Protein AF-A0A0L0MJ46-F1 (afdb_monomer_lite)

Foldseek 3Di:
DPPPPAQFWKFKFKDWAAPPPDDLEDEPLPTAFAFPDDAPQKHKGFTDDCNVVVVVLVVVQCVVVVIDMWMKIWGFHADADDDPAQDELVCLQVGQEAEPVRHDPRVLLVVLVVVLVVQCVVPNPCSSVVDDSVCSLVVCQVPVNCVVVVCPPPSNVSHFKYWGWHHHPRHPDTGTMMMGGRVPPRGPDMATPPCNSRHYHD

pLDDT: mean 92.61, std 9.07, range [34.88, 98.0]

Structure (mmCIF, N/CA/C/O backbone):
data_AF-A0A0L0MJ46-F1
#
_entry.id   AF-A0A0L0MJ46-F1
#
loop_
_atom_site.group_PDB
_atom_site.id
_atom_site.type_symbol
_atom_site.label_atom_id
_atom_site.label_alt_id
_atom_site.label_comp_id
_atom_site.label_asym_id
_atom_site.label_entity_id
_atom_site.label_seq_id
_atom_site.pdbx_PDB_ins_code
_atom_site.Cartn_x
_atom_site.Cartn_y
_atom_site.Cartn_z
_atom_site.occupancy
_atom_site.B_iso_or_equiv
_atom_site.auth_seq_id
_atom_site.auth_comp_id
_atom_site.auth_asym_id
_atom_site.auth_atom_id
_atom_site.pdbx_PDB_model_num
ATOM 1 N N . MET A 1 1 ? -14.629 17.810 -26.234 1.00 34.88 1 MET A N 1
ATOM 2 C CA . MET A 1 1 ? -15.004 17.402 -24.864 1.00 34.88 1 MET A CA 1
ATOM 3 C C . MET A 1 1 ? -13.716 17.243 -24.066 1.00 34.88 1 MET A C 1
ATOM 5 O O . MET A 1 1 ? -12.983 16.291 -24.298 1.00 34.88 1 MET A O 1
ATOM 9 N N . ILE A 1 2 ? -13.358 18.229 -23.242 1.00 35.16 2 ILE A N 1
ATOM 10 C CA . ILE A 1 2 ? -12.135 18.176 -22.429 1.00 35.16 2 ILE A CA 1
ATOM 11 C C . ILE A 1 2 ? -12.419 17.173 -21.308 1.00 35.16 2 ILE A C 1
ATOM 13 O O . ILE A 1 2 ? -13.253 17.451 -20.452 1.00 35.16 2 ILE A O 1
ATOM 17 N N . LYS A 1 3 ? -11.803 15.982 -21.343 1.00 40.19 3 LYS A N 1
ATOM 18 C CA . LYS A 1 3 ? -11.824 15.067 -20.194 1.00 40.19 3 LYS A CA 1
ATOM 19 C C . LYS A 1 3 ? -11.118 15.796 -19.053 1.00 40.19 3 LYS A C 1
ATOM 21 O O . LYS A 1 3 ? -9.893 15.884 -19.045 1.00 40.19 3 LYS A O 1
ATOM 26 N N . THR A 1 4 ? -11.877 16.359 -18.121 1.00 49.41 4 THR A N 1
ATOM 27 C CA . THR A 1 4 ? -11.351 16.790 -16.828 1.00 49.41 4 THR A CA 1
ATOM 28 C C . THR A 1 4 ? -10.623 15.590 -16.235 1.00 49.41 4 THR A C 1
ATOM 30 O O . THR A 1 4 ? -11.220 14.524 -16.076 1.00 49.41 4 THR A O 1
ATOM 33 N N . LYS A 1 5 ? -9.309 15.725 -16.014 1.00 53.81 5 LYS A N 1
ATOM 34 C CA . LYS A 1 5 ? -8.465 14.666 -15.452 1.00 53.81 5 LYS A CA 1
ATOM 35 C C . LYS A 1 5 ? -9.130 14.226 -14.147 1.00 53.81 5 LYS A C 1
ATOM 37 O O . LYS A 1 5 ? -9.295 15.054 -13.251 1.00 53.81 5 LYS A O 1
ATOM 42 N N . ARG A 1 6 ? -9.605 12.978 -14.078 1.00 64.81 6 ARG A N 1
ATOM 43 C CA . ARG A 1 6 ? -10.218 12.466 -12.850 1.00 64.81 6 ARG A CA 1
ATOM 44 C C . ARG A 1 6 ? -9.191 12.597 -11.723 1.00 64.81 6 ARG A C 1
ATOM 46 O O . ARG A 1 6 ? -8.010 12.329 -11.965 1.00 64.81 6 ARG A O 1
ATOM 53 N N . PRO A 1 7 ? -9.601 13.065 -10.535 1.00 79.44 7 PRO A N 1
ATOM 54 C CA . PRO A 1 7 ? -8.695 13.123 -9.405 1.00 79.44 7 PRO A CA 1
ATOM 55 C C . PRO A 1 7 ? -8.205 11.703 -9.098 1.00 79.44 7 PRO A C 1
ATOM 57 O O . PRO A 1 7 ? -8.958 10.737 -9.209 1.00 79.44 7 PRO A O 1
ATOM 60 N N . GLY A 1 8 ? -6.926 11.583 -8.762 1.00 90.56 8 GLY A N 1
ATOM 61 C CA . GLY A 1 8 ? -6.291 10.303 -8.494 1.00 90.56 8 GLY A CA 1
ATOM 62 C C . GLY A 1 8 ? -5.092 10.470 -7.576 1.00 90.56 8 GLY A C 1
ATOM 63 O O . GLY A 1 8 ? -4.607 11.581 -7.353 1.00 90.56 8 GLY A O 1
ATOM 64 N N . ILE A 1 9 ? -4.644 9.356 -7.016 1.00 93.75 9 ILE A N 1
ATOM 65 C CA . ILE A 1 9 ? -3.451 9.264 -6.187 1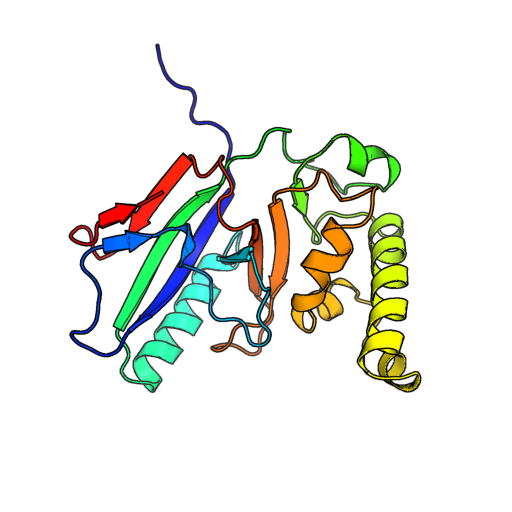.00 93.75 9 ILE A CA 1
ATOM 66 C C . ILE A 1 9 ? -2.307 8.814 -7.089 1.00 93.75 9 ILE A C 1
ATOM 68 O O . ILE A 1 9 ? -2.394 7.769 -7.734 1.00 93.75 9 ILE A O 1
ATOM 72 N N . ASP A 1 10 ? -1.230 9.596 -7.118 1.00 95.56 10 ASP A N 1
ATOM 73 C CA . ASP A 1 10 ? 0.008 9.176 -7.763 1.00 95.56 10 ASP A CA 1
ATOM 74 C C . ASP A 1 10 ? 0.658 8.056 -6.942 1.00 95.56 10 ASP A C 1
ATOM 76 O O . ASP A 1 10 ? 1.051 8.250 -5.782 1.00 95.56 10 ASP A O 1
ATOM 80 N N . VAL A 1 11 ? 0.793 6.887 -7.563 1.00 97.44 11 VAL A N 1
ATOM 81 C CA . VAL A 1 11 ? 1.376 5.689 -6.962 1.00 97.44 11 VAL A CA 1
ATOM 82 C C . VAL A 1 11 ? 2.567 5.246 -7.799 1.00 97.44 11 VAL A C 1
ATOM 84 O O . VAL A 1 11 ? 2.448 5.050 -9.001 1.00 97.44 11 VAL A O 1
ATOM 87 N N . THR A 1 12 ? 3.726 5.068 -7.172 1.00 97.88 12 THR A N 1
ATOM 88 C CA . THR A 1 12 ? 4.936 4.584 -7.844 1.00 97.88 12 THR A CA 1
ATOM 89 C C . THR A 1 12 ? 5.288 3.191 -7.339 1.00 97.88 12 THR A C 1
ATOM 91 O O . THR A 1 12 ? 5.566 2.998 -6.154 1.00 97.88 12 THR A O 1
ATOM 94 N N . VAL A 1 13 ? 5.320 2.220 -8.243 1.00 97.88 13 VAL A N 1
ATOM 95 C CA . VAL A 1 13 ? 5.779 0.858 -7.976 1.00 97.88 13 VAL A CA 1
ATOM 96 C C . VAL A 1 13 ? 7.211 0.714 -8.481 1.00 97.88 13 VAL A C 1
ATOM 98 O O . VAL A 1 13 ? 7.527 1.088 -9.608 1.00 97.88 13 VAL A O 1
ATOM 101 N N . VAL A 1 14 ? 8.084 0.175 -7.635 1.00 97.31 14 VAL A N 1
ATOM 102 C CA . VAL A 1 14 ? 9.472 -0.136 -7.991 1.00 97.31 14 VAL A CA 1
ATOM 103 C C . VAL A 1 14 ? 9.621 -1.644 -8.120 1.00 97.31 14 VAL A C 1
ATOM 105 O O . VAL A 1 14 ? 9.194 -2.393 -7.240 1.00 97.31 14 VAL A O 1
ATOM 108 N N . LEU A 1 15 ? 10.207 -2.081 -9.228 1.00 97.31 15 LEU A N 1
ATOM 109 C CA . LEU A 1 15 ? 10.450 -3.482 -9.550 1.00 97.31 15 LEU A CA 1
ATOM 110 C C . LEU A 1 15 ? 11.948 -3.692 -9.728 1.00 97.31 15 LEU A C 1
ATOM 112 O O . LEU A 1 15 ? 12.654 -2.798 -10.199 1.00 97.31 15 LEU A O 1
ATOM 116 N N . PHE A 1 16 ? 12.423 -4.882 -9.379 1.00 97.50 16 PHE A N 1
ATOM 117 C CA . PHE A 1 16 ? 13.830 -5.233 -9.498 1.00 97.50 16 PHE A CA 1
ATOM 118 C C . PHE A 1 16 ? 13.996 -6.457 -10.387 1.00 97.50 16 PHE A C 1
ATOM 120 O O . PHE A 1 16 ? 13.396 -7.501 -10.129 1.00 97.50 16 PHE A O 1
ATOM 127 N N . TYR A 1 17 ? 14.849 -6.336 -11.398 1.00 96.81 17 TYR A N 1
ATOM 128 C CA . TYR A 1 17 ? 15.159 -7.403 -12.341 1.00 96.81 17 TYR A CA 1
ATOM 129 C C . TYR A 1 17 ? 16.657 -7.685 -12.340 1.00 96.81 17 TYR A C 1
ATOM 131 O O . TYR A 1 17 ? 17.477 -6.822 -12.029 1.00 96.81 17 TYR A O 1
ATOM 139 N N . LYS A 1 18 ? 17.039 -8.913 -12.696 1.00 96.94 18 LYS A N 1
ATOM 140 C CA . LYS A 1 18 ? 18.438 -9.176 -13.047 1.00 96.94 18 LYS A CA 1
ATOM 141 C C . LYS A 1 18 ? 18.767 -8.450 -14.356 1.00 96.94 18 LYS A C 1
ATOM 143 O O . LYS A 1 18 ? 17.869 -8.334 -15.194 1.00 96.94 18 LYS A O 1
ATOM 148 N N . PRO A 1 19 ? 20.023 -8.023 -14.558 1.00 93.81 19 PRO A N 1
ATOM 149 C CA . PRO A 1 19 ? 20.405 -7.379 -15.801 1.00 93.81 19 PRO A CA 1
ATOM 150 C C . PRO A 1 19 ? 20.052 -8.212 -17.036 1.00 93.81 19 PRO A C 1
ATOM 152 O O . PRO A 1 19 ? 20.278 -9.424 -17.037 1.00 93.81 19 PRO A O 1
ATOM 155 N N . GLY A 1 20 ? 19.467 -7.574 -18.052 1.00 92.00 20 GLY A N 1
ATOM 156 C CA . GLY A 1 20 ? 19.015 -8.234 -19.287 1.00 92.00 20 GLY A CA 1
ATOM 157 C C . GLY A 1 20 ? 17.719 -9.056 -19.181 1.00 92.00 20 GLY A C 1
ATOM 158 O O . GLY A 1 20 ? 17.271 -9.595 -20.188 1.00 92.00 20 GLY A O 1
ATOM 159 N N . ASN A 1 21 ? 17.090 -9.130 -18.001 1.00 95.06 21 ASN A N 1
ATOM 160 C CA . ASN A 1 21 ? 15.820 -9.842 -17.784 1.00 95.06 21 ASN A CA 1
ATOM 161 C C . ASN A 1 21 ? 14.625 -8.893 -17.603 1.00 95.06 21 ASN A C 1
ATOM 163 O O . ASN A 1 21 ? 13.607 -9.286 -17.032 1.00 95.06 21 ASN A O 1
ATOM 167 N N . VAL A 1 22 ? 14.750 -7.639 -18.033 1.00 94.62 22 VAL A N 1
ATOM 168 C CA . VAL A 1 22 ? 13.639 -6.686 -18.003 1.00 94.62 22 VAL A CA 1
ATOM 169 C C . VAL A 1 22 ? 12.662 -7.034 -19.129 1.00 94.62 22 VAL A C 1
ATOM 171 O O . VAL A 1 22 ? 13.068 -7.068 -20.291 1.00 94.62 22 VAL A O 1
ATOM 174 N N . PRO A 1 23 ? 11.387 -7.322 -18.819 1.00 95.25 23 PRO A N 1
ATOM 175 C CA . PRO A 1 23 ? 10.407 -7.649 -19.841 1.00 95.25 23 PRO A CA 1
ATOM 176 C C . PRO A 1 23 ? 10.022 -6.399 -20.640 1.00 95.25 23 PRO A C 1
ATOM 178 O O . PRO A 1 23 ? 9.849 -5.318 -20.081 1.00 95.25 23 PRO A O 1
ATOM 181 N N . ALA A 1 24 ? 9.797 -6.571 -21.943 1.00 95.12 24 ALA A N 1
ATOM 182 C CA . ALA A 1 24 ? 9.293 -5.506 -22.813 1.00 95.12 24 ALA A CA 1
ATOM 183 C C . ALA A 1 24 ? 7.838 -5.112 -22.503 1.00 95.12 24 ALA A C 1
ATOM 185 O O . ALA A 1 24 ? 7.374 -4.065 -22.942 1.00 95.12 24 ALA A O 1
ATOM 186 N N . ARG A 1 25 ? 7.110 -5.953 -21.758 1.00 96.94 25 ARG A N 1
ATOM 187 C CA . ARG A 1 25 ? 5.721 -5.726 -21.364 1.00 96.94 25 ARG A CA 1
ATOM 188 C C . ARG A 1 25 ? 5.519 -6.068 -19.894 1.00 96.94 25 ARG A C 1
ATOM 190 O O . ARG A 1 25 ? 5.924 -7.141 -19.454 1.00 96.94 25 ARG A O 1
ATOM 197 N N . ILE A 1 26 ? 4.863 -5.178 -19.155 1.00 97.12 26 ILE A N 1
ATOM 198 C CA . ILE A 1 26 ? 4.559 -5.342 -17.729 1.00 97.12 26 ILE A CA 1
ATOM 199 C C . ILE A 1 26 ? 3.062 -5.123 -17.505 1.00 97.12 26 ILE A C 1
ATOM 201 O O . ILE A 1 26 ? 2.522 -4.068 -17.835 1.00 97.12 26 ILE A O 1
ATOM 205 N N . SER A 1 27 ? 2.387 -6.115 -16.922 1.00 95.88 27 SER A N 1
ATOM 206 C CA . SER A 1 27 ? 0.980 -6.004 -16.528 1.00 95.88 27 SER A CA 1
ATOM 207 C C . SER A 1 27 ? 0.850 -5.329 -15.165 1.00 95.88 27 SER A C 1
ATOM 209 O O . SER A 1 27 ? 1.497 -5.739 -14.202 1.00 95.88 27 SER A O 1
ATOM 211 N N . VAL A 1 28 ? -0.039 -4.344 -15.035 1.00 94.31 28 VAL A N 1
ATOM 212 C CA . VAL A 1 28 ? -0.325 -3.676 -13.755 1.00 94.31 28 VAL A CA 1
ATOM 213 C C . VAL A 1 28 ? -0.918 -4.641 -12.718 1.00 94.31 28 VAL A C 1
ATOM 215 O O . VAL A 1 28 ? -0.803 -4.419 -11.515 1.00 94.31 28 VAL A O 1
ATOM 218 N N . GLN A 1 29 ? -1.490 -5.762 -13.156 1.00 93.00 29 GLN A N 1
ATOM 219 C CA . GLN A 1 29 ? -2.009 -6.797 -12.258 1.00 93.00 29 GLN A CA 1
ATOM 220 C C . GLN A 1 29 ? -0.897 -7.628 -11.598 1.00 93.00 29 GLN A C 1
ATOM 222 O O . GLN A 1 29 ? -1.138 -8.292 -10.591 1.00 93.00 29 GLN A O 1
ATOM 227 N N . GLU A 1 30 ? 0.317 -7.587 -12.151 1.00 92.81 30 GLU A N 1
ATOM 228 C CA . GLU A 1 30 ? 1.468 -8.383 -11.709 1.00 92.81 30 GLU A CA 1
ATOM 229 C C . GLU A 1 30 ? 2.487 -7.559 -10.916 1.00 92.81 30 GLU A C 1
ATOM 231 O O . GLU A 1 30 ? 3.445 -8.105 -10.367 1.00 92.81 30 GLU A O 1
ATOM 236 N N . ILE A 1 31 ? 2.291 -6.241 -10.832 1.00 95.69 31 ILE A N 1
ATOM 237 C CA . ILE A 1 31 ? 3.203 -5.355 -10.118 1.00 95.69 31 ILE A CA 1
ATOM 238 C C . ILE A 1 31 ? 2.722 -5.112 -8.695 1.00 95.69 31 ILE A C 1
ATOM 240 O O . ILE A 1 31 ? 1.547 -4.870 -8.416 1.00 95.69 31 ILE A O 1
ATOM 244 N N . THR A 1 32 ? 3.677 -5.121 -7.779 1.00 97.44 32 THR A N 1
ATOM 245 C CA . THR A 1 32 ? 3.519 -4.583 -6.436 1.00 97.44 32 THR A CA 1
ATOM 246 C C . THR A 1 32 ? 4.896 -4.269 -5.884 1.00 97.44 32 THR A C 1
ATOM 248 O O . THR A 1 32 ? 5.892 -4.904 -6.237 1.00 97.44 32 THR A O 1
ATOM 251 N N . LEU A 1 33 ? 4.955 -3.288 -4.997 1.00 96.44 33 LEU A N 1
ATOM 252 C CA . LEU A 1 33 ? 6.164 -2.956 -4.277 1.00 96.44 33 LEU A CA 1
ATOM 253 C C . LEU A 1 33 ? 6.599 -4.167 -3.435 1.00 96.44 33 LEU A C 1
ATOM 255 O O . LEU A 1 33 ? 5.752 -4.782 -2.777 1.00 96.44 33 LEU A O 1
ATOM 259 N N . PRO A 1 34 ? 7.891 -4.530 -3.428 1.00 96.19 34 PRO A N 1
ATOM 260 C CA . PRO A 1 34 ? 8.371 -5.623 -2.598 1.00 96.19 34 PRO A CA 1
ATOM 261 C C . PRO A 1 34 ? 8.335 -5.196 -1.128 1.00 96.19 34 PRO A C 1
ATOM 263 O O . PRO A 1 34 ? 9.134 -4.374 -0.681 1.00 96.19 34 PRO A O 1
ATOM 266 N N . LEU A 1 35 ? 7.374 -5.737 -0.382 1.00 96.88 35 LEU A N 1
ATOM 267 C CA . LEU A 1 35 ? 7.183 -5.488 1.047 1.00 96.88 35 LEU A CA 1
ATOM 268 C C . LEU A 1 35 ? 7.935 -6.515 1.893 1.00 96.88 35 LEU A C 1
ATOM 270 O O . LEU A 1 35 ? 8.113 -7.654 1.463 1.00 96.88 35 LEU A O 1
ATOM 274 N N . SER A 1 36 ? 8.313 -6.142 3.119 1.00 9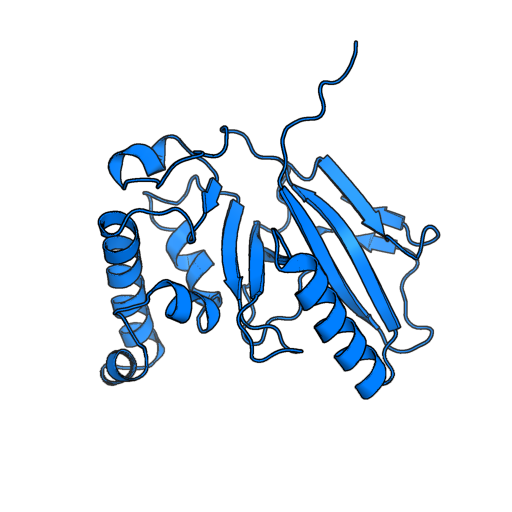5.56 36 SER A N 1
ATOM 275 C CA . SER A 1 36 ? 8.864 -7.104 4.087 1.00 95.56 36 SER A CA 1
ATOM 276 C C . SER A 1 36 ? 7.847 -8.199 4.437 1.00 95.56 36 SER A C 1
ATOM 278 O O . SER A 1 36 ? 8.215 -9.354 4.646 1.00 95.56 36 SER A O 1
ATOM 280 N N . ARG A 1 37 ? 6.553 -7.852 4.427 1.00 95.38 37 ARG A N 1
ATOM 281 C CA . ARG A 1 37 ? 5.423 -8.778 4.542 1.00 95.38 37 ARG A CA 1
ATOM 282 C C . ARG A 1 37 ? 4.408 -8.480 3.438 1.00 95.38 37 ARG A C 1
ATOM 284 O O . ARG A 1 37 ? 3.922 -7.360 3.324 1.00 95.38 37 ARG A O 1
ATOM 291 N N . SER A 1 38 ? 4.127 -9.468 2.589 1.00 94.62 38 SER A N 1
ATOM 292 C CA . SER A 1 38 ? 3.296 -9.281 1.391 1.00 94.62 38 SER A CA 1
ATOM 293 C C . SER A 1 38 ? 1.801 -9.164 1.705 1.00 94.62 38 SER A C 1
ATOM 295 O O . SER A 1 38 ? 1.288 -9.808 2.621 1.00 94.62 38 SER A O 1
ATOM 297 N N . ILE A 1 39 ? 1.085 -8.378 0.894 1.00 96.69 39 ILE A N 1
ATOM 298 C CA . ILE A 1 39 ? -0.377 -8.252 0.936 1.00 96.69 39 ILE A CA 1
ATOM 299 C C . ILE A 1 39 ? -0.960 -9.037 -0.245 1.00 96.69 39 ILE A C 1
ATOM 301 O O . ILE A 1 39 ? -0.984 -8.565 -1.378 1.00 96.69 39 ILE A O 1
ATOM 305 N N . ARG A 1 40 ? -1.402 -10.276 -0.010 1.00 93.56 40 ARG A N 1
ATOM 306 C CA . ARG A 1 40 ? -1.889 -11.146 -1.096 1.00 93.56 40 ARG A CA 1
ATOM 307 C C . ARG A 1 40 ? -3.156 -10.590 -1.748 1.00 93.56 40 ARG A C 1
ATOM 309 O O . ARG A 1 40 ? -4.129 -10.322 -1.048 1.00 93.56 40 ARG A O 1
ATOM 316 N N . GLY A 1 41 ? -3.165 -10.515 -3.081 1.00 95.12 41 GLY A N 1
ATOM 317 C CA . GLY A 1 41 ? -4.309 -10.042 -3.875 1.00 95.12 41 GLY A CA 1
ATOM 318 C C . GLY A 1 41 ? -4.407 -8.519 -4.004 1.00 95.12 41 GLY A C 1
ATOM 319 O O . GLY A 1 41 ? -5.448 -8.011 -4.419 1.00 95.12 41 GLY A O 1
ATOM 320 N N . TYR A 1 42 ? -3.348 -7.793 -3.640 1.00 97.25 42 TYR A N 1
ATOM 321 C CA . TYR A 1 42 ? -3.297 -6.337 -3.695 1.00 97.25 42 TYR A CA 1
ATOM 322 C C . TYR A 1 42 ? -2.019 -5.856 -4.379 1.00 97.25 42 TYR A C 1
ATOM 324 O O . TYR A 1 42 ? -0.965 -6.479 -4.261 1.00 97.25 42 TYR A O 1
ATOM 332 N N . THR A 1 43 ? -2.135 -4.714 -5.046 1.00 97.62 43 THR A N 1
ATOM 333 C CA . THR A 1 43 ? -1.014 -3.923 -5.541 1.00 97.62 43 THR A CA 1
ATOM 334 C C . THR A 1 43 ? -0.744 -2.806 -4.545 1.00 97.62 43 THR A C 1
ATOM 336 O O . THR A 1 43 ? -1.651 -2.058 -4.174 1.00 97.62 43 THR A O 1
ATOM 339 N N . THR A 1 44 ? 0.510 -2.679 -4.128 1.00 97.94 44 THR A N 1
ATOM 340 C CA . THR A 1 44 ? 0.994 -1.592 -3.273 1.00 97.94 44 THR A CA 1
ATOM 341 C C . THR A 1 44 ? 2.060 -0.799 -4.017 1.00 97.94 44 THR A C 1
ATOM 343 O O . THR A 1 44 ? 2.923 -1.383 -4.668 1.00 97.94 44 THR A O 1
ATOM 346 N N . GLY A 1 45 ? 2.054 0.525 -3.888 1.00 97.88 45 GLY A N 1
ATOM 347 C CA . GLY A 1 45 ? 3.140 1.381 -4.370 1.00 97.88 45 GLY A CA 1
ATOM 348 C C . GLY A 1 45 ? 3.371 2.591 -3.473 1.00 97.88 45 GLY A C 1
ATOM 349 O O . GLY A 1 45 ? 2.514 2.960 -2.670 1.00 97.88 45 GLY A O 1
ATOM 350 N N . LEU A 1 46 ? 4.541 3.214 -3.599 1.00 98.00 46 LEU A N 1
ATOM 351 C CA . LEU A 1 46 ? 4.900 4.439 -2.884 1.00 98.00 46 LEU A CA 1
ATOM 352 C C . LEU A 1 46 ? 3.943 5.569 -3.257 1.00 98.00 46 LEU A C 1
ATOM 354 O O . LEU A 1 46 ? 3.611 5.744 -4.426 1.00 98.00 46 LEU A O 1
ATOM 358 N N . SER A 1 47 ? 3.550 6.380 -2.280 1.00 95.69 47 SER A N 1
ATOM 359 C CA . SER A 1 47 ? 2.664 7.524 -2.517 1.00 95.69 47 SER A CA 1
ATOM 360 C C . SER A 1 47 ? 2.948 8.664 -1.539 1.00 95.69 47 SER A C 1
ATOM 362 O O . SER A 1 47 ? 3.643 8.489 -0.537 1.00 95.69 47 SER A O 1
ATOM 364 N N . GLY A 1 48 ? 2.414 9.849 -1.832 1.00 90.38 48 GLY A N 1
ATOM 365 C CA . GLY A 1 48 ? 2.574 11.025 -0.978 1.00 90.38 48 GLY A CA 1
ATOM 366 C C . GLY A 1 48 ? 4.010 11.565 -0.922 1.00 90.38 48 GLY A C 1
ATOM 367 O O . GLY A 1 48 ? 4.825 11.345 -1.816 1.00 90.38 48 GLY A O 1
ATOM 368 N N . HIS A 1 49 ? 4.310 12.312 0.141 1.00 85.69 49 HIS A N 1
ATOM 369 C CA . HIS A 1 49 ? 5.545 13.094 0.269 1.00 85.69 49 HIS A CA 1
ATOM 370 C C . HIS A 1 49 ? 6.840 12.259 0.328 1.00 85.69 49 HIS A C 1
ATOM 372 O O . HIS A 1 49 ? 7.860 12.692 -0.196 1.00 85.69 49 HIS A O 1
ATOM 378 N N . GLN A 1 50 ? 6.800 11.043 0.884 1.00 86.94 50 GLN A N 1
ATOM 379 C CA . GLN A 1 50 ? 7.976 10.165 1.027 1.00 86.94 50 GLN A CA 1
ATOM 380 C C . GLN A 1 50 ? 8.302 9.351 -0.234 1.00 86.94 50 GLN A C 1
ATOM 382 O O . GLN A 1 50 ? 9.175 8.483 -0.212 1.00 86.94 50 GLN A O 1
ATOM 387 N N . ARG A 1 51 ? 7.604 9.592 -1.350 1.00 92.00 51 ARG A N 1
ATOM 388 C CA . ARG A 1 51 ? 7.795 8.830 -2.590 1.00 92.00 51 ARG A CA 1
ATOM 389 C C . ARG A 1 51 ? 9.226 8.935 -3.125 1.00 92.00 51 ARG A C 1
ATOM 391 O O . ARG A 1 51 ? 9.769 7.940 -3.594 1.00 92.00 51 ARG A O 1
ATOM 398 N N . LEU A 1 52 ? 9.835 10.120 -3.040 1.00 91.56 52 LEU A N 1
ATOM 399 C CA . LEU A 1 52 ? 11.220 10.349 -3.470 1.00 91.56 52 LEU A CA 1
ATOM 400 C C . LEU A 1 52 ? 12.213 9.584 -2.587 1.00 91.56 52 LEU A C 1
ATOM 402 O O . LEU A 1 52 ? 13.017 8.823 -3.120 1.00 91.56 52 LEU A O 1
ATOM 406 N N . ASP A 1 53 ? 12.087 9.695 -1.262 1.00 93.44 53 ASP A N 1
ATOM 407 C CA . ASP A 1 53 ? 12.929 8.960 -0.307 1.00 93.44 53 ASP A CA 1
ATOM 408 C C . ASP A 1 53 ? 12.828 7.444 -0.521 1.00 93.44 53 ASP A C 1
ATOM 410 O O . ASP A 1 53 ? 13.834 6.736 -0.570 1.00 93.44 53 ASP A O 1
ATOM 414 N N . GLY A 1 54 ? 11.608 6.941 -0.730 1.00 94.44 54 GLY A N 1
ATOM 415 C CA . GLY A 1 54 ? 11.374 5.530 -1.015 1.00 94.44 54 GLY A CA 1
ATOM 416 C C . GLY A 1 54 ? 12.044 5.051 -2.305 1.00 94.44 54 GLY A C 1
ATOM 417 O O . GLY A 1 54 ? 12.598 3.952 -2.325 1.00 94.44 54 GLY A O 1
ATOM 418 N N . MET A 1 55 ? 12.051 5.872 -3.362 1.00 95.88 55 MET A N 1
ATOM 419 C CA . MET A 1 55 ? 12.782 5.562 -4.598 1.00 95.88 55 MET A CA 1
ATOM 420 C C . MET A 1 55 ? 14.300 5.613 -4.400 1.00 95.88 55 MET A C 1
ATOM 422 O O . MET A 1 55 ? 15.007 4.804 -4.997 1.00 95.88 55 MET A O 1
ATOM 426 N N . MET A 1 56 ? 14.813 6.510 -3.552 1.00 96.62 56 MET A N 1
ATOM 427 C CA . MET A 1 56 ? 16.241 6.548 -3.220 1.00 96.62 56 MET A CA 1
ATOM 428 C C . MET A 1 56 ? 16.684 5.274 -2.494 1.00 96.62 56 MET A C 1
ATOM 430 O O . MET A 1 56 ? 17.698 4.687 -2.872 1.00 96.62 56 MET A O 1
ATOM 434 N N . TYR A 1 57 ? 15.911 4.798 -1.512 1.00 97.38 57 TYR A N 1
ATOM 435 C CA . TYR A 1 57 ? 16.200 3.525 -0.840 1.00 97.38 57 TYR A CA 1
ATOM 436 C C . TYR A 1 57 ? 16.127 2.337 -1.807 1.00 97.38 57 TYR A C 1
ATOM 438 O O . TYR A 1 57 ? 17.013 1.484 -1.806 1.00 97.38 57 TYR A O 1
ATOM 446 N N . ALA A 1 58 ? 15.119 2.313 -2.685 1.00 97.50 58 ALA A N 1
ATOM 447 C CA . ALA A 1 58 ? 15.004 1.294 -3.726 1.00 97.50 58 ALA A CA 1
ATOM 448 C C . ALA A 1 58 ? 16.219 1.295 -4.667 1.00 97.50 58 ALA A C 1
ATOM 450 O O . ALA A 1 58 ? 16.744 0.231 -4.996 1.00 97.50 58 ALA A O 1
ATOM 451 N N . ARG A 1 59 ? 16.714 2.479 -5.054 1.00 97.44 59 ARG A N 1
ATOM 452 C CA . ARG A 1 59 ? 17.903 2.602 -5.902 1.00 97.44 59 ARG A CA 1
ATOM 453 C C . ARG A 1 59 ? 19.154 2.074 -5.208 1.00 97.44 59 ARG A C 1
ATOM 455 O O . ARG A 1 59 ? 19.859 1.258 -5.792 1.00 97.44 59 ARG A O 1
ATOM 462 N N . GLN A 1 60 ? 19.389 2.479 -3.959 1.00 97.81 60 GLN A N 1
ATOM 463 C CA . GLN A 1 60 ? 20.516 1.987 -3.157 1.00 97.81 60 GLN A CA 1
ATOM 464 C C . GLN A 1 60 ? 20.498 0.459 -3.034 1.00 97.81 60 GLN A C 1
ATOM 466 O O . GLN A 1 60 ? 21.535 -0.193 -3.154 1.00 97.81 60 GLN A O 1
ATOM 471 N N . PHE A 1 61 ? 19.312 -0.124 -2.844 1.00 97.75 61 PHE A N 1
ATOM 472 C CA . PHE A 1 61 ? 19.134 -1.571 -2.812 1.00 97.75 61 PHE A CA 1
ATOM 473 C C . PHE A 1 61 ? 19.449 -2.236 -4.156 1.00 97.75 61 PHE A C 1
ATOM 475 O O . PHE A 1 61 ? 20.173 -3.233 -4.181 1.00 97.75 61 PHE A O 1
ATOM 482 N N . ALA A 1 62 ? 18.946 -1.686 -5.266 1.00 97.69 62 ALA A N 1
ATOM 483 C CA . ALA A 1 62 ? 19.232 -2.198 -6.603 1.00 97.69 62 ALA A CA 1
ATOM 484 C C . ALA A 1 62 ? 20.738 -2.184 -6.897 1.00 97.69 62 ALA A C 1
ATOM 486 O O . ALA A 1 62 ? 21.287 -3.203 -7.314 1.00 97.69 62 ALA A O 1
ATOM 487 N N . ASP A 1 63 ? 21.420 -1.080 -6.580 1.00 97.75 63 ASP A N 1
ATOM 488 C CA . ASP A 1 63 ? 22.868 -0.940 -6.756 1.00 97.75 63 ASP A CA 1
ATOM 489 C C . ASP A 1 63 ? 23.641 -1.963 -5.910 1.00 97.75 63 ASP A C 1
ATOM 491 O O . ASP A 1 63 ? 24.488 -2.696 -6.428 1.00 97.75 63 ASP A O 1
ATOM 495 N N . ALA A 1 64 ? 23.295 -2.096 -4.624 1.00 97.69 64 ALA A N 1
ATOM 496 C CA . ALA A 1 64 ? 23.935 -3.051 -3.717 1.00 97.69 64 ALA A CA 1
ATOM 497 C C . ALA A 1 64 ? 23.748 -4.516 -4.154 1.00 97.69 64 ALA A C 1
ATOM 499 O O . ALA A 1 64 ? 24.610 -5.362 -3.903 1.00 97.69 64 ALA A O 1
ATOM 500 N N . LYS A 1 65 ? 22.623 -4.831 -4.807 1.00 97.19 65 LYS A N 1
ATOM 501 C CA . LYS A 1 65 ? 22.286 -6.180 -5.288 1.00 97.19 65 LYS A CA 1
ATOM 502 C C . LYS A 1 65 ? 22.601 -6.401 -6.770 1.00 97.19 65 LYS A C 1
ATOM 504 O O . LYS A 1 65 ? 22.382 -7.510 -7.254 1.00 97.19 65 LYS A O 1
ATOM 509 N N . ARG A 1 66 ? 23.141 -5.393 -7.469 1.00 97.06 66 ARG A N 1
ATOM 510 C CA . ARG A 1 66 ? 23.398 -5.400 -8.922 1.00 97.06 66 ARG A CA 1
ATOM 511 C C . ARG A 1 66 ? 22.148 -5.761 -9.739 1.00 97.06 66 ARG A C 1
ATOM 513 O O . ARG A 1 66 ? 22.202 -6.602 -10.635 1.00 97.06 66 ARG A O 1
ATOM 520 N N . LEU A 1 67 ? 21.019 -5.155 -9.385 1.00 97.50 67 LEU A N 1
ATOM 521 C CA . LEU A 1 67 ? 19.731 -5.317 -10.057 1.00 97.50 67 LEU A CA 1
ATOM 522 C C . LEU A 1 67 ? 19.425 -4.090 -10.920 1.00 97.50 67 LEU A C 1
ATOM 524 O O . LEU A 1 67 ? 19.816 -2.970 -10.593 1.00 97.50 67 LEU A O 1
ATOM 528 N N . GLU A 1 68 ? 18.677 -4.298 -11.997 1.00 96.12 68 GLU A N 1
ATOM 529 C CA . GLU A 1 68 ? 18.017 -3.220 -12.726 1.00 96.12 68 GLU A CA 1
ATOM 530 C C . GLU A 1 68 ? 16.738 -2.816 -11.986 1.00 96.12 68 GLU A C 1
ATOM 532 O O . GLU A 1 68 ? 15.959 -3.667 -11.551 1.00 96.12 68 GLU A O 1
ATOM 537 N N . MET A 1 69 ? 16.535 -1.509 -11.825 1.00 97.19 69 MET A N 1
ATOM 538 C CA . MET A 1 69 ? 15.369 -0.940 -11.156 1.00 97.19 69 MET A CA 1
ATOM 539 C C . MET A 1 69 ? 14.423 -0.349 -12.196 1.00 97.19 69 MET A C 1
ATOM 541 O O . MET A 1 69 ? 14.763 0.642 -12.838 1.00 97.19 69 MET A O 1
ATOM 545 N N . ILE A 1 70 ? 13.219 -0.908 -12.295 1.00 97.62 70 ILE A N 1
ATOM 546 C CA . ILE A 1 70 ? 12.149 -0.388 -13.148 1.00 97.62 70 ILE A CA 1
ATOM 547 C C . ILE A 1 70 ? 11.149 0.370 -12.283 1.00 97.62 70 ILE A C 1
ATOM 549 O O . ILE A 1 70 ? 10.732 -0.104 -11.225 1.00 97.62 70 ILE A O 1
ATOM 553 N N . VAL A 1 71 ? 10.771 1.562 -12.735 1.00 97.50 71 VAL A N 1
ATOM 554 C CA . VAL A 1 71 ? 9.845 2.454 -12.032 1.00 97.50 71 VAL A CA 1
ATOM 555 C C . VAL A 1 71 ? 8.567 2.565 -12.841 1.00 97.50 71 VAL A C 1
ATOM 557 O O . VAL A 1 71 ? 8.583 3.133 -13.933 1.00 97.50 71 VAL A O 1
ATOM 560 N N . ILE A 1 72 ? 7.474 2.041 -12.293 1.00 98.00 72 ILE A N 1
ATOM 561 C CA . ILE A 1 72 ? 6.138 2.136 -12.875 1.00 98.00 72 ILE A CA 1
ATOM 562 C C . ILE A 1 72 ? 5.345 3.184 -12.103 1.00 98.00 72 ILE A C 1
ATOM 564 O O . ILE A 1 72 ? 5.117 3.046 -10.902 1.00 98.00 72 ILE A O 1
ATOM 568 N N . ASP A 1 73 ? 4.921 4.231 -12.795 1.00 97.12 73 ASP A N 1
ATOM 569 C CA . ASP A 1 73 ? 4.019 5.243 -12.261 1.00 97.12 73 ASP A CA 1
ATOM 570 C C . ASP A 1 73 ? 2.585 4.929 -12.652 1.00 97.12 73 ASP A C 1
ATOM 572 O O . ASP A 1 73 ? 2.300 4.662 -13.818 1.00 97.12 73 ASP A O 1
ATOM 576 N N . LEU A 1 74 ? 1.696 4.998 -11.669 1.00 97.12 74 LEU A N 1
ATOM 577 C CA . LEU A 1 74 ? 0.265 4.787 -11.791 1.00 97.12 74 LEU A CA 1
ATOM 578 C C . LEU A 1 74 ? -0.474 6.038 -11.314 1.00 97.12 74 LEU A C 1
ATOM 580 O O . LEU A 1 74 ? -0.121 6.622 -10.285 1.00 97.12 74 LEU A O 1
ATOM 584 N N . LEU A 1 75 ? -1.549 6.396 -12.013 1.00 95.94 75 LEU A N 1
ATOM 585 C CA . LEU A 1 75 ? -2.564 7.313 -11.502 1.00 95.94 75 LEU A CA 1
ATOM 586 C C . LEU A 1 75 ? -3.782 6.493 -11.076 1.00 95.94 75 LEU A C 1
ATOM 588 O O . LEU A 1 75 ? -4.533 6.006 -11.922 1.00 95.94 75 LEU A O 1
ATOM 592 N N . VAL A 1 76 ? -3.968 6.335 -9.767 1.00 95.69 76 VAL A N 1
ATOM 593 C CA . VAL A 1 76 ? -5.050 5.522 -9.197 1.00 95.69 76 VAL A CA 1
ATOM 594 C C . VAL A 1 76 ? -6.232 6.425 -8.866 1.00 95.69 76 VAL A C 1
ATOM 596 O O . VAL A 1 76 ? -6.175 7.220 -7.928 1.00 95.69 76 VAL A O 1
ATOM 599 N N . GLY A 1 77 ? -7.290 6.331 -9.660 1.00 94.00 77 GLY A N 1
ATOM 600 C CA . GLY A 1 77 ? -8.553 7.021 -9.438 1.00 94.00 77 GLY A CA 1
ATOM 601 C C . GLY A 1 77 ? -9.356 6.427 -8.281 1.00 94.00 77 GLY A C 1
ATOM 602 O O . GLY A 1 77 ? -9.041 5.368 -7.742 1.00 94.00 77 GLY A O 1
ATOM 603 N N . PHE A 1 78 ? -10.413 7.135 -7.908 1.00 91.12 78 PHE A N 1
ATOM 604 C CA . PHE A 1 78 ? -11.373 6.744 -6.879 1.00 91.12 78 PHE A CA 1
ATOM 605 C C . PHE A 1 78 ? -12.764 7.264 -7.252 1.00 91.12 78 PHE A C 1
ATOM 607 O O . PHE A 1 78 ? -12.899 8.183 -8.066 1.00 91.12 78 PHE A O 1
ATOM 614 N N . THR A 1 79 ? -13.802 6.659 -6.679 1.00 88.56 79 THR A N 1
ATOM 615 C CA . THR A 1 79 ? -15.200 6.975 -7.001 1.00 88.56 79 THR A CA 1
ATOM 616 C C . THR A 1 79 ? -15.698 8.143 -6.170 1.00 88.56 79 THR A C 1
ATOM 618 O O . THR A 1 79 ? -16.337 9.048 -6.708 1.00 88.56 79 THR A O 1
ATOM 621 N N . GLN A 1 80 ? -15.403 8.131 -4.867 1.00 87.44 80 GLN A N 1
ATOM 622 C CA . GLN A 1 80 ? -15.812 9.183 -3.945 1.00 87.44 80 GLN A CA 1
ATOM 623 C C . GLN A 1 80 ? -14.643 10.131 -3.684 1.00 87.44 80 GLN A C 1
ATOM 625 O O . GLN A 1 80 ? -13.509 9.678 -3.527 1.00 87.44 80 GLN A O 1
ATOM 630 N N . PRO A 1 81 ? -14.878 11.451 -3.603 1.00 81.69 81 PRO A N 1
ATOM 631 C CA . PRO A 1 81 ? -13.826 12.395 -3.260 1.00 81.69 81 PRO A CA 1
ATOM 632 C C . PRO A 1 81 ? -13.102 11.997 -1.970 1.00 81.69 81 PRO A C 1
ATOM 634 O O . PRO A 1 81 ? -13.734 11.629 -0.975 1.00 81.69 81 PRO A O 1
ATOM 637 N N . ILE A 1 82 ? -11.771 12.12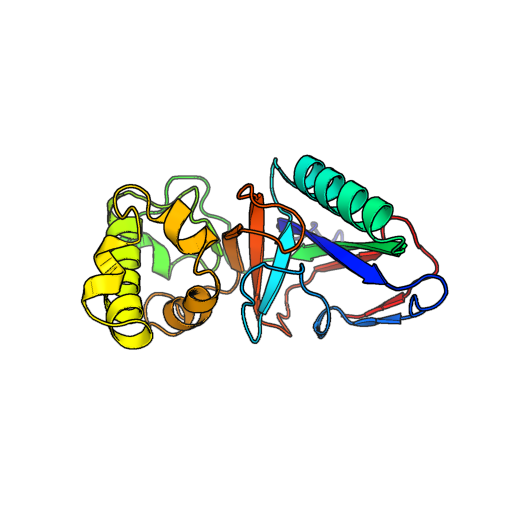2 -1.973 1.00 83.94 82 ILE A N 1
ATOM 638 C CA . ILE A 1 82 ? -10.966 11.943 -0.762 1.00 83.94 82 ILE A CA 1
ATOM 639 C C . ILE A 1 82 ? -11.459 12.923 0.298 1.00 83.94 82 ILE A C 1
ATOM 641 O O . ILE A 1 82 ? -11.517 14.131 0.058 1.00 83.94 82 ILE A O 1
ATOM 645 N N . TYR A 1 83 ? -11.739 12.411 1.494 1.00 86.94 83 TYR A N 1
ATOM 646 C CA . TYR A 1 83 ? -12.049 13.256 2.634 1.00 86.94 83 TYR A CA 1
ATOM 647 C C . TYR A 1 83 ? -10.807 14.074 3.035 1.00 86.94 83 TYR A C 1
ATOM 649 O O . TYR A 1 83 ? -9.788 13.499 3.430 1.00 86.94 83 TYR A O 1
ATOM 657 N N . PRO A 1 84 ? -10.832 15.418 2.936 1.00 85.44 84 PRO A N 1
ATOM 658 C CA . PRO A 1 84 ? -9.625 16.225 3.112 1.00 85.44 84 PRO A CA 1
ATOM 659 C C . PRO A 1 84 ? -9.244 16.421 4.587 1.00 85.44 84 PRO A C 1
ATOM 661 O O . PRO A 1 84 ? -8.120 16.836 4.879 1.00 85.44 84 PRO A O 1
ATOM 664 N N . LYS A 1 85 ? -10.161 16.148 5.521 1.00 92.25 85 LYS A N 1
ATOM 665 C CA . LYS A 1 85 ? -9.964 16.321 6.967 1.00 92.25 85 LYS A CA 1
ATOM 666 C C . LYS A 1 85 ? -9.638 14.980 7.636 1.00 92.25 85 LYS A C 1
ATOM 668 O O . LYS A 1 85 ? -9.409 13.975 6.975 1.00 92.25 85 LYS A O 1
ATOM 673 N N . VAL A 1 86 ? -9.592 14.984 8.964 1.00 94.50 86 VAL A N 1
ATOM 674 C CA . VAL A 1 86 ? -9.477 13.769 9.776 1.00 94.50 86 VAL A CA 1
ATOM 675 C C . VAL A 1 86 ? -10.807 13.014 9.730 1.00 94.50 86 VAL A C 1
ATOM 677 O O . VAL A 1 86 ? -11.803 13.532 10.229 1.00 94.50 86 VAL A O 1
ATOM 680 N N . LEU A 1 87 ? -10.821 11.832 9.114 1.00 94.62 87 LEU A N 1
ATOM 681 C CA . LEU A 1 87 ? -11.997 10.991 8.891 1.00 94.62 87 LEU A CA 1
ATOM 682 C C . LEU A 1 87 ? -12.480 10.353 10.207 1.00 94.62 87 LEU A C 1
ATOM 684 O O . LEU A 1 87 ? -11.730 9.565 10.793 1.00 94.62 87 LEU A O 1
ATOM 688 N N . PRO A 1 88 ? -13.694 10.672 10.686 1.00 95.75 88 PRO A N 1
ATOM 689 C CA . PRO A 1 88 ? -14.286 10.016 11.843 1.00 95.75 88 PRO A CA 1
ATOM 690 C C . PRO A 1 88 ? -15.041 8.726 11.444 1.00 95.75 88 PRO A C 1
ATOM 692 O O . PRO A 1 88 ? -15.332 8.545 10.258 1.00 95.75 88 PRO A O 1
ATOM 695 N N . PRO A 1 89 ? -15.362 7.824 12.396 1.00 94.81 89 PRO A N 1
ATOM 696 C CA . PRO A 1 89 ? -16.024 6.547 12.107 1.00 94.81 89 PRO A CA 1
ATOM 697 C C . PRO A 1 89 ? -17.345 6.685 11.343 1.00 94.81 89 PRO A C 1
ATOM 699 O O . PRO A 1 89 ? -17.596 5.938 10.399 1.00 94.81 89 PRO A O 1
ATOM 702 N N . GLU A 1 90 ? -18.165 7.669 11.709 1.00 94.75 90 GLU A N 1
ATOM 703 C CA . GLU A 1 90 ? -19.501 7.882 11.153 1.00 94.75 90 GLU A CA 1
ATOM 704 C C . GLU A 1 90 ? -19.501 8.235 9.658 1.00 94.75 90 GLU A C 1
ATOM 706 O O . GLU A 1 90 ? -20.483 7.957 8.978 1.00 94.75 90 GLU A O 1
ATOM 711 N N . LEU A 1 91 ? -18.395 8.776 9.130 1.00 94.38 91 LEU A N 1
ATOM 712 C CA . LEU A 1 91 ? -18.272 9.149 7.715 1.00 94.38 91 LEU A CA 1
ATOM 713 C C . LEU A 1 91 ? -17.599 8.070 6.858 1.00 94.38 91 LEU A C 1
ATOM 715 O O . LEU A 1 91 ? -17.542 8.208 5.640 1.00 94.38 91 LEU A O 1
ATOM 719 N N . VAL A 1 92 ? -17.091 6.978 7.444 1.00 94.31 92 VAL A N 1
ATOM 720 C CA . VAL A 1 92 ? -16.370 5.934 6.686 1.00 94.31 92 VAL A CA 1
ATOM 721 C C . VAL A 1 92 ? -17.225 5.363 5.553 1.00 94.31 92 VAL A C 1
ATOM 723 O O . VAL A 1 92 ? -16.704 5.101 4.473 1.00 94.31 92 VAL A O 1
ATOM 726 N N . ALA A 1 93 ? -18.531 5.196 5.775 1.00 93.50 93 ALA A N 1
ATOM 727 C CA . ALA A 1 93 ? -19.463 4.641 4.792 1.00 93.50 93 ALA A CA 1
ATOM 728 C C . ALA A 1 93 ? -19.633 5.510 3.529 1.00 93.50 93 ALA A C 1
ATOM 730 O O . ALA A 1 93 ? -20.071 5.004 2.498 1.00 93.50 93 ALA A O 1
ATOM 731 N N . GLU A 1 94 ? -19.280 6.796 3.595 1.00 92.44 94 GLU A N 1
ATOM 732 C CA . GLU A 1 94 ? -19.458 7.767 2.507 1.00 92.44 94 GLU A CA 1
ATOM 733 C C . GLU A 1 94 ? -18.235 7.869 1.580 1.00 92.44 94 GLU A C 1
ATOM 735 O O . GLU A 1 94 ? -18.285 8.533 0.545 1.00 92.44 94 GLU A O 1
ATOM 740 N N . HIS A 1 95 ? -17.132 7.198 1.924 1.00 93.00 95 HIS A N 1
ATOM 741 C CA . HIS A 1 95 ? -15.868 7.275 1.196 1.00 93.00 95 HIS A CA 1
ATOM 742 C C . HIS A 1 95 ? -15.388 5.890 0.770 1.00 93.00 95 HIS A C 1
ATOM 744 O O . HIS A 1 95 ? -15.560 4.923 1.501 1.00 93.00 95 HIS A O 1
ATOM 750 N N . ASP A 1 96 ? -14.736 5.792 -0.390 1.00 92.88 96 ASP A N 1
ATOM 751 C CA . ASP A 1 96 ? -14.115 4.558 -0.897 1.00 92.88 96 ASP A CA 1
ATOM 752 C C . ASP A 1 96 ? -12.578 4.560 -0.779 1.00 92.88 96 ASP A C 1
ATOM 754 O O . ASP A 1 96 ? -11.910 3.602 -1.183 1.00 92.88 96 ASP A O 1
ATOM 758 N N . VAL A 1 97 ? -12.022 5.618 -0.178 1.00 94.69 97 VAL A N 1
ATOM 759 C CA . VAL A 1 97 ? -10.596 5.781 0.116 1.00 94.69 97 VAL A CA 1
ATOM 760 C C . VAL A 1 97 ? -10.385 5.917 1.620 1.00 94.69 97 VAL A C 1
ATOM 762 O O . VAL A 1 97 ? -10.970 6.788 2.262 1.00 94.69 97 VAL A O 1
ATOM 765 N N . LEU A 1 98 ? -9.487 5.104 2.176 1.00 95.50 98 LEU A N 1
ATOM 766 C CA . LEU A 1 98 ? -9.091 5.167 3.580 1.00 95.50 98 LEU A CA 1
ATOM 767 C C . LEU A 1 98 ? -7.632 5.614 3.704 1.00 95.50 98 LEU A C 1
ATOM 769 O O . LEU A 1 98 ? -6.710 4.875 3.373 1.00 95.50 98 LEU A O 1
ATOM 773 N N . ASN A 1 99 ? -7.398 6.816 4.221 1.00 94.62 99 ASN A N 1
ATOM 774 C CA . ASN A 1 99 ? -6.049 7.291 4.514 1.00 94.62 99 ASN A CA 1
ATOM 775 C C . ASN A 1 99 ? -5.763 7.158 6.013 1.00 94.62 99 ASN A C 1
ATOM 777 O O . ASN A 1 99 ? -6.218 7.987 6.799 1.00 94.62 99 ASN A O 1
ATOM 781 N N . LEU A 1 100 ? -4.976 6.154 6.411 1.00 95.00 100 LEU A N 1
ATOM 782 C CA . LEU A 1 100 ? -4.657 5.878 7.818 1.00 95.00 100 LEU A CA 1
ATOM 783 C C . LEU A 1 100 ? -3.809 6.972 8.491 1.00 95.00 100 LEU A C 1
ATOM 785 O O . LEU A 1 100 ? -3.713 6.995 9.714 1.00 95.00 100 LEU A O 1
ATOM 789 N N . PHE A 1 101 ? -3.246 7.915 7.729 1.00 92.38 101 PHE A N 1
ATOM 790 C CA . PHE A 1 101 ? -2.607 9.118 8.278 1.00 92.38 101 PHE A CA 1
ATOM 791 C C . PHE A 1 101 ? -3.610 10.240 8.591 1.00 92.38 101 PHE A C 1
ATOM 793 O O . PHE A 1 101 ? -3.247 11.240 9.209 1.00 92.38 101 PHE A O 1
ATOM 800 N N 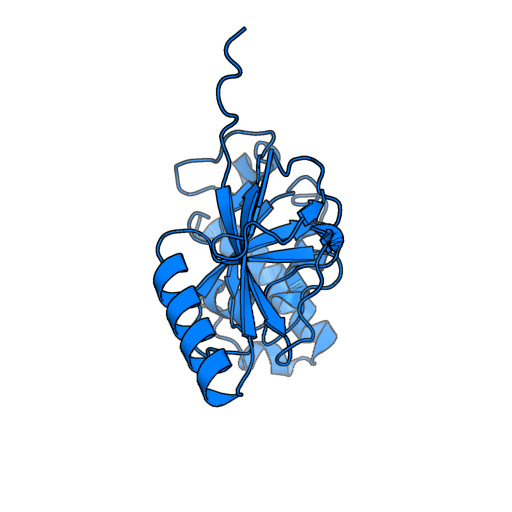. ARG A 1 102 ? -4.864 10.108 8.140 1.00 92.81 102 ARG A N 1
ATOM 801 C CA . ARG A 1 102 ? -5.945 11.088 8.318 1.00 92.81 102 ARG A CA 1
ATOM 802 C C . ARG A 1 102 ? -7.226 10.444 8.847 1.00 92.81 102 ARG A C 1
ATOM 804 O O . ARG A 1 102 ? -8.314 10.857 8.471 1.00 92.81 102 ARG A O 1
ATOM 811 N N . VAL A 1 103 ? -7.113 9.463 9.734 1.00 94.19 103 VAL A N 1
ATOM 812 C CA . VAL A 1 103 ? -8.254 8.929 10.495 1.00 94.19 103 VAL A CA 1
ATOM 813 C C . VAL A 1 103 ? -8.282 9.506 11.906 1.00 94.19 103 VAL A C 1
ATOM 815 O O . VAL A 1 103 ? -7.246 9.884 12.458 1.00 94.19 103 VAL A O 1
ATOM 818 N N . SER A 1 104 ? -9.470 9.604 12.496 1.00 95.31 104 SER A N 1
ATOM 819 C CA . SER A 1 104 ? -9.626 10.060 13.874 1.00 95.31 104 SER A CA 1
ATOM 820 C C . SER A 1 104 ? -9.039 9.054 14.869 1.00 95.31 104 SER A C 1
ATOM 822 O O . SER A 1 104 ? -8.857 7.871 14.571 1.00 95.31 104 SER A O 1
ATOM 824 N N . LYS A 1 105 ? -8.795 9.520 16.100 1.00 93.88 105 LYS A N 1
ATOM 825 C CA . LYS A 1 105 ? -8.368 8.656 17.210 1.00 93.88 105 LYS A CA 1
ATOM 826 C C . LYS A 1 105 ? -9.386 7.551 17.518 1.00 93.88 105 LYS A C 1
ATOM 828 O O . LYS A 1 105 ? -8.977 6.449 17.861 1.00 93.88 105 LYS A O 1
ATOM 833 N N . SER A 1 106 ? -10.684 7.835 17.393 1.00 95.38 106 SER A N 1
ATOM 834 C CA . SER A 1 106 ? -11.736 6.832 17.594 1.00 95.38 106 SER A CA 1
ATOM 835 C C . SER A 1 106 ? -11.703 5.765 16.503 1.00 95.38 106 SER A C 1
ATOM 837 O O . SER A 1 106 ? -11.634 4.581 16.819 1.00 95.38 106 SER A O 1
ATOM 839 N N . LEU A 1 107 ? -11.631 6.172 15.233 1.00 96.00 107 LEU A N 1
ATOM 840 C CA . LEU A 1 107 ? -11.613 5.242 14.106 1.00 96.00 107 LEU A CA 1
ATOM 841 C C . LEU A 1 107 ? -10.378 4.337 14.130 1.00 96.00 107 LEU A C 1
ATOM 843 O O . LEU A 1 107 ? -10.489 3.125 13.958 1.00 96.00 107 LEU A O 1
ATOM 847 N N . ILE A 1 108 ? -9.191 4.895 14.387 1.00 95.62 108 ILE A N 1
ATOM 848 C CA . ILE A 1 108 ? -7.985 4.065 14.459 1.00 95.62 108 ILE A CA 1
ATOM 849 C C . ILE A 1 108 ? -8.007 3.116 15.665 1.00 95.62 108 ILE A C 1
ATOM 851 O O . ILE A 1 108 ? -7.474 2.015 15.564 1.00 95.62 108 ILE A O 1
ATOM 855 N N . ALA A 1 109 ? -8.647 3.491 16.778 1.00 94.44 109 ALA A N 1
ATOM 856 C CA . ALA A 1 109 ? -8.820 2.605 17.927 1.00 94.44 109 ALA A CA 1
ATOM 857 C C . ALA A 1 109 ? -9.774 1.436 17.618 1.00 94.44 109 ALA A C 1
ATOM 859 O O . ALA A 1 109 ? -9.474 0.300 17.988 1.00 94.44 109 ALA A O 1
ATOM 860 N N . GLU A 1 110 ? -10.870 1.682 16.891 1.00 95.44 110 GLU A N 1
ATOM 861 C CA . GLU A 1 110 ? -11.776 0.626 16.408 1.00 95.44 110 GLU A CA 1
ATOM 862 C C . GLU A 1 110 ? -11.047 -0.355 15.482 1.00 95.44 110 GLU A C 1
ATOM 864 O O . GLU A 1 110 ? -11.104 -1.572 15.674 1.00 95.44 110 GLU A O 1
ATOM 869 N N . ILE A 1 111 ? -10.287 0.170 14.518 1.00 96.50 111 ILE A N 1
ATOM 870 C CA . ILE A 1 111 ? -9.462 -0.640 13.615 1.00 96.50 111 ILE A CA 1
ATOM 871 C C . ILE A 1 111 ? -8.412 -1.439 14.411 1.00 96.50 111 ILE A C 1
ATOM 873 O O . ILE A 1 111 ? -8.238 -2.639 14.186 1.00 96.50 111 ILE A O 1
ATOM 877 N N . ALA A 1 112 ? -7.748 -0.807 15.383 1.00 95.25 112 ALA A N 1
ATOM 878 C CA . ALA A 1 112 ? -6.744 -1.452 16.222 1.00 95.25 112 ALA A CA 1
ATOM 879 C C . ALA A 1 112 ? -7.323 -2.587 17.078 1.00 95.25 112 ALA A C 1
ATOM 881 O O . ALA A 1 112 ? -6.652 -3.599 17.265 1.00 95.25 112 ALA A O 1
ATOM 882 N N . ALA A 1 113 ? -8.563 -2.467 17.563 1.00 95.12 113 ALA A N 1
ATOM 883 C CA . ALA A 1 113 ? -9.225 -3.537 18.309 1.00 95.12 113 ALA A CA 1
ATOM 884 C C . ALA A 1 113 ? -9.393 -4.810 17.459 1.00 95.12 113 ALA A C 1
ATOM 886 O O . ALA A 1 113 ? -9.150 -5.919 17.944 1.00 95.12 113 ALA A O 1
ATOM 887 N N . HIS A 1 114 ? -9.728 -4.661 16.172 1.00 96.50 114 HIS A N 1
ATOM 888 C CA . HIS A 1 114 ? -9.766 -5.786 15.236 1.00 96.50 114 HIS A CA 1
ATOM 889 C C . HIS A 1 114 ? -8.378 -6.388 15.001 1.00 96.50 114 HIS A C 1
ATOM 891 O O . HIS A 1 114 ? -8.216 -7.606 15.071 1.00 96.50 114 HIS A O 1
ATOM 897 N N . TRP A 1 115 ? -7.366 -5.546 14.781 1.00 95.81 115 TRP A N 1
ATOM 898 C CA . TRP A 1 115 ? -5.988 -6.000 14.599 1.00 95.81 115 TRP A CA 1
ATOM 899 C C . TRP A 1 115 ? -5.444 -6.762 15.806 1.00 95.81 115 TRP A C 1
ATOM 901 O O . TRP A 1 115 ? -4.868 -7.832 15.624 1.00 95.81 115 TRP A O 1
ATOM 911 N N . LYS A 1 116 ? -5.682 -6.269 17.028 1.00 94.38 116 LYS A N 1
ATOM 912 C CA . LYS A 1 116 ? -5.326 -6.963 18.275 1.00 94.38 116 LYS A CA 1
ATOM 913 C C . LYS A 1 116 ? -5.888 -8.375 18.312 1.00 94.38 116 LYS A C 1
ATOM 915 O O . LYS A 1 116 ? -5.156 -9.323 18.583 1.00 94.38 116 LYS A O 1
ATOM 920 N N . LYS A 1 117 ? -7.182 -8.511 18.010 1.00 94.94 117 LYS A N 1
ATOM 921 C CA . LYS A 1 117 ? -7.861 -9.806 17.981 1.00 94.94 117 LYS A CA 1
ATOM 922 C C . LYS A 1 117 ? -7.215 -10.751 16.961 1.00 94.94 117 LYS A C 1
ATOM 924 O O . LYS A 1 117 ? -6.861 -11.867 17.319 1.00 94.94 117 LYS A O 1
ATOM 929 N N . TRP A 1 118 ? -6.997 -10.298 15.726 1.00 95.69 118 TRP A N 1
ATOM 930 C CA . TRP A 1 118 ? -6.425 -11.147 14.672 1.00 95.69 118 TRP A CA 1
ATOM 931 C C . TRP A 1 118 ? -4.973 -11.541 14.924 1.00 95.69 118 TRP A C 1
ATOM 933 O O . TRP A 1 118 ? -4.576 -12.645 14.577 1.00 95.69 118 TRP A O 1
ATOM 943 N N . VAL A 1 119 ? -4.177 -10.666 15.538 1.00 94.06 119 VAL A N 1
ATOM 944 C CA . VAL A 1 119 ? -2.799 -10.994 15.924 1.00 94.06 119 VAL A CA 1
ATOM 945 C C . VAL A 1 119 ? -2.778 -12.100 16.969 1.00 94.06 119 VAL A C 1
ATOM 947 O O . VAL A 1 119 ? -1.991 -13.028 16.832 1.00 94.06 119 VAL A O 1
ATOM 950 N N . LYS A 1 120 ? -3.662 -12.044 17.971 1.00 93.94 120 LYS A N 1
ATOM 951 C CA . LYS A 1 120 ? -3.785 -13.124 18.958 1.00 93.94 120 LYS A CA 1
ATOM 952 C C . LYS A 1 120 ? -4.199 -14.444 18.323 1.00 93.94 120 LYS A C 1
ATOM 954 O O . LYS A 1 120 ? -3.653 -15.484 18.672 1.00 93.94 120 LYS A O 1
ATOM 959 N N . GLU A 1 121 ? -5.137 -14.393 17.380 1.00 93.69 121 GLU A N 1
ATOM 960 C CA . GLU A 1 121 ? -5.581 -15.569 16.624 1.00 93.69 121 GLU A CA 1
ATOM 961 C C . GLU A 1 121 ? -4.455 -16.166 15.761 1.00 93.69 121 GLU A C 1
ATOM 963 O O . GLU A 1 121 ? -4.335 -17.385 15.680 1.00 93.69 121 GLU A O 1
ATOM 968 N N . ASP A 1 122 ? -3.626 -15.325 15.134 1.00 92.56 122 ASP A N 1
ATOM 969 C CA . ASP A 1 122 ? -2.565 -15.760 14.216 1.00 92.56 122 ASP A CA 1
ATOM 970 C C . ASP A 1 122 ? -1.266 -16.187 14.933 1.00 92.56 122 ASP A C 1
ATOM 972 O O . ASP A 1 122 ? -0.579 -17.097 14.472 1.00 92.56 122 ASP A O 1
ATOM 976 N N . GLU A 1 123 ? -0.886 -15.491 16.011 1.00 92.06 123 GLU A N 1
ATOM 977 C CA . GLU A 1 123 ? 0.448 -15.559 16.640 1.00 92.06 123 GLU A CA 1
ATOM 978 C C . GLU A 1 123 ? 0.396 -15.967 18.132 1.00 92.06 123 GLU A C 1
ATOM 980 O O . GLU A 1 123 ? 1.440 -16.178 18.751 1.00 92.06 123 GLU A O 1
ATOM 985 N N . GLY A 1 124 ? -0.802 -16.123 18.710 1.00 91.69 124 GLY A N 1
ATOM 986 C CA . GLY A 1 124 ? -1.032 -16.514 20.106 1.00 91.69 124 GLY A CA 1
ATOM 987 C C . GLY A 1 124 ? -1.260 -15.340 21.069 1.00 91.69 124 GLY A C 1
ATOM 988 O O . GLY A 1 124 ? -1.004 -14.179 20.759 1.00 91.69 124 GLY A O 1
ATOM 989 N N . GLU A 1 125 ? -1.728 -15.639 22.287 1.00 87.38 125 GLU A N 1
ATOM 990 C CA . GLU A 1 125 ? -2.149 -14.631 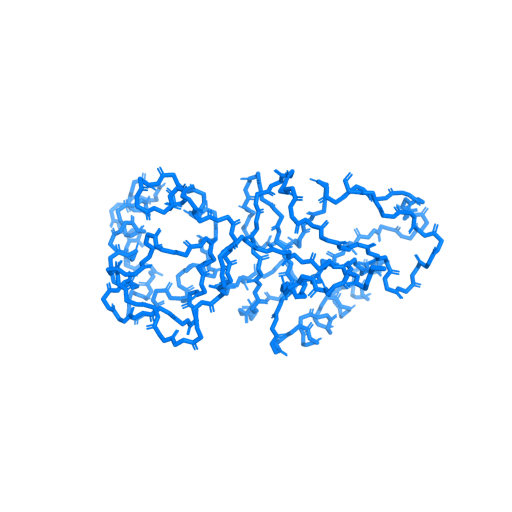23.284 1.00 87.38 125 GLU A CA 1
ATOM 991 C C . GLU A 1 125 ? -1.062 -13.608 23.656 1.00 87.38 125 GLU A C 1
ATOM 993 O O . GLU A 1 125 ? -1.360 -12.440 23.906 1.00 87.38 125 GLU A O 1
ATOM 998 N N . SER A 1 126 ? 0.212 -14.013 23.663 1.00 87.69 126 SER A N 1
ATOM 999 C CA . SER A 1 126 ? 1.333 -13.133 24.016 1.00 87.69 126 SER A CA 1
ATOM 1000 C C . SER A 1 126 ? 1.736 -12.164 22.901 1.00 87.69 126 SER A C 1
ATOM 1002 O O . SER A 1 126 ? 2.506 -11.235 23.158 1.00 87.69 126 SER A O 1
ATOM 1004 N N . ALA A 1 127 ? 1.223 -12.343 21.679 1.00 85.31 127 ALA A N 1
ATOM 1005 C CA . ALA A 1 127 ? 1.598 -11.534 20.526 1.00 85.31 127 ALA A CA 1
ATOM 1006 C C . ALA A 1 127 ? 1.149 -10.071 20.656 1.00 85.31 127 ALA A C 1
ATOM 1008 O O . ALA A 1 127 ? 1.842 -9.179 20.178 1.00 85.31 127 ALA A O 1
ATOM 1009 N N . GLU A 1 128 ? 0.058 -9.791 21.384 1.00 82.19 128 GLU A N 1
ATOM 1010 C CA . GLU A 1 128 ? -0.358 -8.415 21.704 1.00 82.19 128 GLU A CA 1
ATOM 1011 C C . GLU A 1 128 ? 0.778 -7.607 22.352 1.00 82.19 128 GLU A C 1
ATOM 1013 O O . GLU A 1 128 ? 0.941 -6.430 22.039 1.00 82.19 128 GLU A O 1
ATOM 1018 N N . ASN A 1 129 ? 1.605 -8.231 23.193 1.00 85.81 129 ASN A N 1
ATOM 1019 C CA . ASN A 1 129 ? 2.666 -7.541 23.930 1.00 85.81 129 ASN A CA 1
ATOM 1020 C C . ASN A 1 129 ? 3.873 -7.164 23.055 1.00 85.81 129 ASN A C 1
ATOM 1022 O O . ASN A 1 129 ? 4.771 -6.465 23.517 1.00 85.81 129 ASN A O 1
ATOM 1026 N N . GLN A 1 130 ? 3.916 -7.630 21.802 1.00 86.38 130 GLN A N 1
ATOM 1027 C CA . GLN A 1 130 ? 5.023 -7.387 20.872 1.00 86.38 130 GLN A CA 1
ATOM 1028 C C . GLN A 1 130 ? 4.836 -6.113 20.034 1.00 86.38 130 GLN A C 1
ATOM 1030 O O . GLN A 1 130 ? 5.751 -5.710 19.311 1.00 86.38 130 GLN A O 1
ATOM 1035 N N . TYR A 1 131 ? 3.665 -5.474 20.117 1.00 88.06 131 TYR A N 1
ATOM 1036 C CA . TYR A 1 131 ? 3.309 -4.317 19.300 1.00 88.06 131 TYR A CA 1
ATOM 1037 C C . TYR A 1 131 ? 2.938 -3.106 20.163 1.00 88.06 131 TYR A C 1
ATOM 1039 O O . TYR A 1 131 ? 2.293 -3.230 21.203 1.00 88.06 131 TYR A O 1
ATOM 1047 N N . ASP A 1 132 ? 3.312 -1.911 19.700 1.00 87.75 132 ASP A N 1
ATOM 1048 C CA . ASP A 1 132 ? 2.920 -0.654 20.336 1.00 87.75 132 ASP A CA 1
ATOM 1049 C C . ASP A 1 132 ? 1.530 -0.210 19.858 1.00 87.75 132 ASP A C 1
ATOM 1051 O O . ASP A 1 132 ? 1.360 0.422 18.813 1.00 87.75 132 ASP A O 1
ATOM 1055 N N . TRP A 1 133 ? 0.512 -0.519 20.656 1.00 88.06 133 TRP A N 1
ATOM 1056 C CA . TRP A 1 13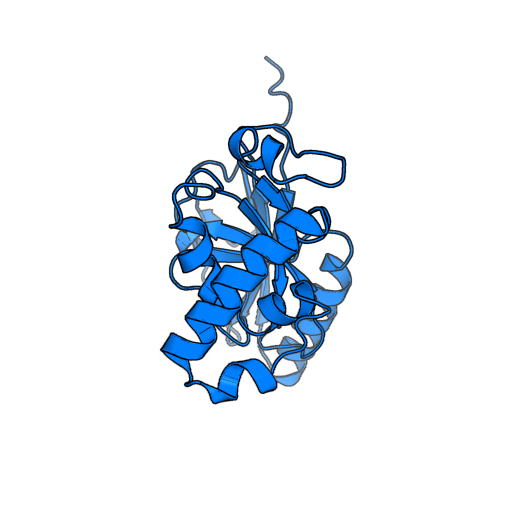3 ? -0.875 -0.149 20.366 1.00 88.06 133 TRP A CA 1
ATOM 1057 C C . TRP A 1 133 ? -1.203 1.319 20.634 1.00 88.06 133 TRP A C 1
ATOM 1059 O O . TRP A 1 133 ? -2.288 1.766 20.259 1.00 88.06 133 TRP A O 1
ATOM 1069 N N . SER A 1 134 ? -0.287 2.084 21.240 1.00 84.50 134 SER A N 1
ATOM 1070 C CA . SER A 1 134 ? -0.430 3.542 21.318 1.00 84.50 134 SER A CA 1
ATOM 1071 C C . SER A 1 134 ? -0.223 4.203 19.948 1.00 84.50 134 SER A C 1
ATOM 1073 O O . SER A 1 134 ? -0.680 5.328 19.728 1.00 84.50 134 SER A O 1
ATOM 1075 N N . ARG A 1 135 ? 0.398 3.477 19.002 1.00 85.00 135 ARG A N 1
ATOM 1076 C CA . ARG A 1 135 ? 0.640 3.895 17.616 1.00 85.00 135 ARG A CA 1
ATOM 1077 C C . ARG A 1 135 ? 0.162 2.831 16.621 1.00 85.00 135 ARG A C 1
ATOM 1079 O O . ARG A 1 135 ? 0.976 2.178 15.969 1.00 85.00 135 ARG A O 1
ATOM 1086 N N . PRO A 1 136 ? -1.156 2.665 16.417 1.00 85.50 136 PRO A N 1
ATOM 1087 C CA . PRO A 1 136 ? -1.661 1.635 15.504 1.00 85.50 136 PRO A CA 1
ATOM 1088 C C . PRO A 1 136 ? -1.200 1.797 14.042 1.00 85.50 136 PRO A C 1
ATOM 1090 O O . PRO A 1 136 ? -1.203 0.837 13.275 1.00 85.50 136 PRO A O 1
ATOM 1093 N N . THR A 1 137 ? -0.773 2.995 13.636 1.00 80.31 137 THR A N 1
ATOM 1094 C CA . THR A 1 137 ? -0.134 3.215 12.330 1.00 80.31 137 THR A CA 1
ATOM 1095 C C . THR A 1 137 ? 1.207 2.485 12.212 1.00 80.31 137 THR A C 1
ATOM 1097 O O . THR A 1 137 ? 1.524 1.953 11.154 1.00 80.31 137 THR A O 1
ATOM 1100 N N . ASP A 1 138 ? 1.979 2.381 13.292 1.00 86.06 138 ASP A N 1
ATOM 1101 C CA . ASP A 1 138 ? 3.252 1.650 13.286 1.00 86.06 138 ASP A CA 1
ATOM 1102 C C . ASP A 1 138 ? 3.002 0.137 13.218 1.00 86.06 138 ASP A C 1
ATOM 1104 O O . ASP A 1 138 ? 3.757 -0.604 12.582 1.00 86.06 138 ASP A O 1
ATOM 1108 N N . PHE A 1 139 ? 1.895 -0.317 13.814 1.00 92.69 139 PHE A N 1
ATOM 1109 C CA . PHE A 1 139 ? 1.443 -1.700 13.719 1.00 92.69 139 PHE A CA 1
ATOM 1110 C C . PHE A 1 139 ? 1.161 -2.115 12.267 1.00 92.69 139 PHE A C 1
ATOM 1112 O O . PHE A 1 139 ? 1.725 -3.107 11.796 1.00 92.69 139 PHE A O 1
ATOM 1119 N N . VAL A 1 140 ? 0.345 -1.352 11.523 1.00 94.06 140 VAL A N 1
ATOM 1120 C CA . VAL A 1 140 ? -0.010 -1.728 10.138 1.00 94.06 140 VAL A CA 1
ATOM 1121 C C . VAL A 1 140 ? 1.203 -1.729 9.203 1.00 94.06 140 VAL A C 1
ATOM 1123 O O . VAL A 1 140 ? 1.238 -2.513 8.260 1.00 94.06 140 VAL A O 1
ATOM 1126 N N . ALA A 1 141 ? 2.241 -0.936 9.496 1.00 94.19 141 ALA A N 1
ATOM 1127 C CA . ALA A 1 141 ? 3.491 -0.971 8.739 1.00 94.19 141 ALA A CA 1
ATOM 1128 C C . ALA A 1 141 ? 4.211 -2.330 8.838 1.00 94.19 141 ALA A C 1
ATOM 1130 O O . ALA A 1 141 ? 4.845 -2.758 7.872 1.00 94.19 141 ALA A O 1
ATOM 1131 N N . ARG A 1 142 ? 4.099 -3.008 9.993 1.00 93.06 142 ARG A N 1
ATOM 1132 C CA . ARG A 1 142 ? 4.695 -4.330 10.281 1.00 93.06 142 ARG A CA 1
ATOM 1133 C C . ARG A 1 142 ? 3.780 -5.498 9.911 1.00 93.06 142 ARG A C 1
ATOM 1135 O O . ARG A 1 142 ? 4.270 -6.571 9.560 1.00 93.06 142 ARG A O 1
ATOM 1142 N N . ARG A 1 143 ? 2.463 -5.294 9.993 1.00 94.50 143 ARG A N 1
ATOM 1143 C CA . ARG A 1 143 ? 1.422 -6.280 9.657 1.00 94.50 143 ARG A CA 1
ATOM 1144 C C . ARG A 1 143 ? 0.504 -5.810 8.515 1.00 94.50 143 ARG A C 1
ATOM 1146 O O . ARG A 1 143 ? -0.722 -5.841 8.661 1.00 94.50 143 ARG A O 1
ATOM 1153 N N . PRO A 1 144 ? 1.049 -5.388 7.356 1.00 96.00 144 PRO A N 1
ATOM 1154 C CA . PRO A 1 144 ? 0.219 -4.945 6.237 1.00 96.00 144 PRO A CA 1
ATOM 1155 C C . PRO A 1 144 ? -0.619 -6.098 5.651 1.00 96.00 144 PRO A C 1
ATOM 1157 O O . PRO A 1 144 ? -1.659 -5.867 5.038 1.00 96.00 144 PRO A O 1
ATOM 1160 N N . ASP A 1 145 ? -0.226 -7.350 5.907 1.00 95.94 145 ASP A N 1
ATOM 1161 C CA . ASP A 1 145 ? -0.951 -8.576 5.553 1.00 95.94 145 ASP A CA 1
ATOM 1162 C C . ASP A 1 145 ? -2.334 -8.706 6.208 1.00 95.94 145 ASP A C 1
ATOM 1164 O O . ASP A 1 145 ? -3.146 -9.516 5.758 1.00 95.94 145 ASP A O 1
ATOM 1168 N N . LEU A 1 146 ? -2.629 -7.915 7.245 1.00 95.81 146 LEU A N 1
ATOM 1169 C CA . LEU A 1 146 ? -3.950 -7.869 7.878 1.00 95.81 146 LEU A CA 1
ATOM 1170 C C . LEU A 1 146 ? -4.912 -6.882 7.208 1.00 95.81 146 LEU A C 1
ATOM 1172 O O . LEU A 1 146 ? -6.117 -6.928 7.476 1.00 95.81 146 LEU A O 1
ATOM 1176 N N . LEU A 1 147 ? -4.427 -6.030 6.300 1.00 96.06 147 LEU A N 1
ATOM 1177 C CA . LEU A 1 147 ? -5.275 -5.097 5.561 1.00 96.06 147 LEU A CA 1
ATOM 1178 C C . LEU A 1 147 ? -6.410 -5.799 4.782 1.00 96.06 147 LEU A C 1
ATOM 1180 O O . LEU A 1 147 ? -7.551 -5.347 4.872 1.00 96.06 147 LEU A O 1
ATOM 1184 N N . PRO A 1 148 ? -6.194 -6.940 4.098 1.00 96.44 148 PRO A N 1
ATOM 1185 C CA . PRO A 1 148 ? -7.273 -7.669 3.439 1.00 96.44 148 PRO A CA 1
ATOM 1186 C C . PRO A 1 148 ? -8.359 -8.167 4.400 1.00 96.44 148 PRO A C 1
ATOM 1188 O O . PRO A 1 148 ? -9.519 -8.245 4.005 1.00 96.44 148 PRO A O 1
ATOM 1191 N N . ARG A 1 149 ? -8.020 -8.514 5.655 1.00 96.50 149 ARG A N 1
ATOM 1192 C CA . ARG A 1 149 ? -9.030 -8.892 6.665 1.00 96.50 149 ARG A CA 1
ATOM 1193 C C . ARG A 1 149 ? -9.869 -7.683 7.071 1.00 96.50 149 ARG A C 1
ATOM 1195 O O . ARG A 1 149 ? -11.087 -7.811 7.162 1.00 96.50 149 ARG A O 1
ATOM 1202 N N . LEU A 1 150 ? -9.242 -6.512 7.218 1.00 96.31 150 LEU A N 1
ATOM 1203 C CA . LEU A 1 150 ? -9.943 -5.249 7.469 1.00 96.31 150 LEU A CA 1
ATOM 1204 C C . LEU A 1 150 ? -10.963 -4.949 6.372 1.00 96.31 150 LEU A C 1
ATOM 1206 O O . LEU A 1 150 ? -12.136 -4.747 6.665 1.00 96.31 150 LEU A O 1
ATOM 1210 N N . LEU A 1 151 ? -10.540 -5.025 5.111 1.00 96.50 151 LEU A N 1
ATOM 1211 C CA . LEU A 1 151 ? -11.377 -4.734 3.942 1.00 96.50 151 LEU A CA 1
ATOM 1212 C C . LEU A 1 151 ? -12.446 -5.805 3.648 1.00 96.50 151 LEU A C 1
ATOM 1214 O O . LEU A 1 151 ? -13.214 -5.666 2.698 1.00 96.50 151 LEU A O 1
ATOM 1218 N N . LYS A 1 152 ? -12.506 -6.885 4.438 1.00 96.19 152 LYS A N 1
ATOM 1219 C CA . LYS A 1 152 ? -13.602 -7.868 4.418 1.00 96.19 152 LYS A CA 1
ATOM 1220 C C . LYS A 1 152 ? -14.676 -7.582 5.467 1.00 96.19 152 LYS A C 1
ATOM 1222 O O . LYS A 1 152 ? -15.762 -8.150 5.376 1.00 96.19 152 LYS A O 1
ATOM 1227 N N . LEU A 1 153 ? -14.403 -6.728 6.455 1.00 96.62 153 LEU A N 1
ATOM 1228 C CA . LEU A 1 153 ? -15.423 -6.306 7.410 1.00 96.62 153 LEU A CA 1
ATOM 1229 C C . LEU A 1 153 ? -16.488 -5.485 6.685 1.00 96.62 153 LEU A C 1
ATOM 1231 O O . LEU A 1 153 ? -16.164 -4.633 5.859 1.00 96.62 153 LEU A O 1
ATOM 1235 N N . LYS A 1 154 ? -17.762 -5.703 7.031 1.00 95.56 154 LYS A N 1
ATOM 1236 C CA . LYS A 1 154 ? -18.910 -5.046 6.383 1.00 95.56 154 LYS A CA 1
ATOM 1237 C C . LYS A 1 154 ? -18.718 -3.529 6.269 1.00 95.56 154 LYS A C 1
ATOM 1239 O O . LYS A 1 154 ? -18.899 -2.978 5.190 1.00 95.56 154 LYS A O 1
ATOM 1244 N N . GLN A 1 155 ? -18.272 -2.895 7.353 1.00 94.81 155 GLN A N 1
ATOM 1245 C CA . GLN A 1 155 ? -18.063 -1.446 7.454 1.00 94.81 155 GLN A CA 1
ATOM 1246 C C . GLN A 1 155 ? -16.896 -0.885 6.622 1.00 94.81 155 GLN A C 1
ATOM 1248 O O . GLN A 1 155 ? -16.794 0.325 6.495 1.00 94.81 155 GLN A O 1
ATOM 1253 N N . PHE A 1 156 ? -16.011 -1.730 6.084 1.00 96.50 156 PHE A N 1
ATOM 1254 C CA . PHE A 1 156 ? -14.873 -1.316 5.247 1.00 96.50 156 PHE A CA 1
ATOM 1255 C C . PHE A 1 156 ? -14.883 -1.983 3.866 1.00 96.50 156 PHE A C 1
ATOM 1257 O O . PHE A 1 156 ? -13.964 -1.790 3.077 1.00 96.50 156 PHE A O 1
ATOM 1264 N N . SER A 1 157 ? -15.895 -2.800 3.567 1.00 95.38 157 SER A N 1
ATOM 1265 C CA . SER A 1 157 ? -15.933 -3.624 2.354 1.00 95.38 157 SER A CA 1
ATOM 1266 C C . SER A 1 157 ? -16.028 -2.819 1.057 1.00 95.38 157 SER A C 1
ATOM 1268 O O . SER A 1 157 ? -15.613 -3.307 0.006 1.00 95.38 157 SER A O 1
ATOM 1270 N N . HIS A 1 158 ? -16.527 -1.585 1.147 1.00 94.62 158 HIS A N 1
ATOM 1271 C CA . HIS A 1 158 ? -16.614 -0.612 0.059 1.00 94.62 158 HIS A CA 1
ATOM 1272 C C . HIS A 1 158 ? -15.328 0.206 -0.140 1.00 94.62 158 HIS A C 1
ATOM 1274 O O . HIS A 1 158 ? -15.217 0.922 -1.133 1.00 94.62 158 HIS A O 1
ATOM 1280 N N . ILE A 1 159 ? -14.354 0.103 0.774 1.00 96.00 159 ILE A N 1
ATOM 1281 C CA . ILE A 1 159 ? -13.052 0.764 0.644 1.00 96.00 159 ILE A CA 1
ATOM 1282 C C . ILE A 1 159 ? -12.212 0.022 -0.400 1.00 96.00 159 ILE A C 1
ATOM 1284 O O . ILE A 1 159 ? -11.911 -1.168 -0.264 1.00 96.00 159 ILE A O 1
ATOM 1288 N N . ASN A 1 160 ? -11.793 0.754 -1.429 1.00 94.56 160 ASN A N 1
ATOM 1289 C CA . ASN A 1 160 ? -11.047 0.220 -2.566 1.00 94.56 160 ASN A CA 1
ATOM 1290 C C . ASN A 1 160 ? -9.569 0.610 -2.546 1.00 94.56 160 ASN A C 1
ATOM 1292 O O . ASN A 1 160 ? -8.728 -0.148 -3.034 1.00 94.56 160 ASN A O 1
ATOM 1296 N N . VAL A 1 161 ? -9.261 1.773 -1.970 1.00 96.25 161 VAL A N 1
ATOM 1297 C CA . VAL A 1 161 ? -7.915 2.348 -1.947 1.00 96.25 161 VAL A CA 1
ATOM 1298 C C . VAL A 1 161 ? -7.550 2.715 -0.515 1.00 96.25 161 VAL A C 1
ATOM 1300 O O . VAL A 1 161 ? -8.316 3.380 0.181 1.00 96.25 161 VAL A O 1
ATOM 1303 N N . VAL A 1 162 ? -6.374 2.288 -0.060 1.00 97.06 162 VAL A N 1
ATOM 1304 C CA . VAL A 1 162 ? -5.900 2.560 1.299 1.00 97.06 162 VAL A CA 1
ATOM 1305 C C . VAL A 1 162 ? -4.512 3.171 1.259 1.00 97.06 162 VAL A C 1
ATOM 1307 O O . VAL A 1 162 ? -3.584 2.540 0.766 1.00 97.06 162 VAL A O 1
ATOM 1310 N N . THR A 1 163 ? -4.344 4.360 1.830 1.00 96.44 163 THR A N 1
ATOM 1311 C CA . THR A 1 163 ? -3.024 4.959 2.062 1.00 96.44 163 THR A CA 1
ATOM 1312 C C . THR A 1 163 ? -2.581 4.660 3.490 1.00 96.44 163 THR A C 1
ATOM 1314 O O . THR A 1 163 ? -3.278 5.006 4.445 1.00 96.44 163 THR A O 1
ATOM 1317 N N . HIS A 1 164 ? -1.434 4.005 3.650 1.00 96.44 164 HIS A N 1
ATOM 1318 C CA . HIS A 1 164 ? -0.934 3.529 4.939 1.00 96.44 164 HIS A CA 1
ATOM 1319 C C . HIS A 1 164 ? 0.599 3.430 4.956 1.00 96.44 164 HIS A C 1
ATOM 1321 O O . HIS A 1 164 ? 1.230 3.410 3.896 1.00 96.44 164 HIS A O 1
ATOM 1327 N N . PRO A 1 165 ? 1.231 3.382 6.141 1.00 96.00 165 PRO A N 1
ATOM 1328 C CA . PRO A 1 165 ? 2.656 3.101 6.215 1.00 96.00 165 PRO A CA 1
ATOM 1329 C C . PRO A 1 165 ? 2.931 1.629 5.883 1.00 96.00 165 PRO A C 1
ATOM 1331 O O . PRO A 1 165 ? 2.119 0.747 6.180 1.00 96.00 165 PRO A O 1
ATOM 1334 N N . VAL A 1 166 ? 4.088 1.365 5.279 1.00 96.12 166 VAL A N 1
ATOM 1335 C CA . VAL A 1 166 ? 4.597 0.021 4.975 1.00 96.12 166 VAL A CA 1
ATOM 1336 C C . VAL A 1 166 ? 6.091 -0.072 5.238 1.00 96.12 166 VAL A C 1
ATOM 1338 O O . VAL A 1 166 ? 6.819 0.904 5.061 1.00 96.12 166 VAL A O 1
ATOM 1341 N N . ILE A 1 167 ? 6.555 -1.263 5.606 1.00 96.50 167 ILE A N 1
ATOM 1342 C CA . ILE A 1 167 ? 7.976 -1.615 5.577 1.00 96.50 167 ILE A CA 1
ATOM 1343 C C . ILE A 1 167 ? 8.251 -2.378 4.282 1.00 96.50 167 ILE A C 1
ATOM 1345 O O . ILE A 1 167 ? 7.557 -3.333 3.922 1.00 96.50 167 ILE A O 1
ATOM 1349 N N . THR A 1 168 ? 9.265 -1.928 3.556 1.00 96.69 168 THR A N 1
ATOM 1350 C CA . THR A 1 168 ? 9.631 -2.488 2.252 1.00 96.69 168 THR A CA 1
ATOM 1351 C C . THR A 1 168 ? 10.733 -3.528 2.419 1.00 96.69 168 THR A C 1
ATOM 1353 O O . THR A 1 168 ? 11.446 -3.519 3.415 1.00 96.69 168 THR A O 1
ATOM 1356 N N . ALA A 1 169 ? 10.928 -4.412 1.445 1.00 95.81 169 ALA A N 1
ATOM 1357 C CA . ALA A 1 169 ? 12.024 -5.382 1.474 1.00 95.81 169 ALA A CA 1
ATOM 1358 C C . ALA A 1 169 ? 13.417 -4.725 1.359 1.00 95.81 169 ALA A C 1
ATOM 1360 O O . ALA A 1 169 ? 14.431 -5.388 1.560 1.00 95.81 169 ALA A O 1
ATOM 1361 N N . TYR A 1 170 ? 13.466 -3.437 1.010 1.00 95.12 170 TYR A N 1
ATOM 1362 C CA . TYR A 1 170 ? 14.687 -2.670 0.777 1.00 95.12 170 TYR A CA 1
ATOM 1363 C C . TYR A 1 170 ? 14.916 -1.541 1.793 1.00 95.12 170 TYR A C 1
ATOM 1365 O O . TYR A 1 170 ? 15.884 -0.795 1.664 1.00 95.12 170 TYR A O 1
ATOM 1373 N N . SER A 1 171 ? 14.033 -1.372 2.782 1.00 93.31 171 SER A N 1
ATOM 1374 C CA . SER A 1 171 ? 14.173 -0.351 3.823 1.00 93.31 171 SER A CA 1
ATOM 1375 C C . SER A 1 171 ? 13.391 -0.729 5.072 1.00 93.31 171 SER A C 1
ATOM 1377 O O . SER A 1 171 ? 12.189 -0.991 4.993 1.00 93.31 171 SER A O 1
ATOM 1379 N N . ASP A 1 172 ? 14.065 -0.655 6.221 1.00 91.44 172 ASP A N 1
ATOM 1380 C CA . ASP A 1 172 ? 13.475 -0.854 7.550 1.00 91.44 172 ASP A CA 1
ATOM 1381 C C . ASP A 1 172 ? 12.706 0.380 8.051 1.00 91.44 172 ASP A C 1
ATOM 1383 O O . ASP A 1 172 ? 12.025 0.329 9.078 1.00 91.44 172 ASP A O 1
ATOM 1387 N N . ARG A 1 173 ? 12.809 1.514 7.344 1.00 92.19 173 ARG A N 1
ATOM 1388 C CA . ARG A 1 173 ? 12.046 2.722 7.666 1.00 92.19 173 ARG A CA 1
ATOM 1389 C C . ARG A 1 173 ? 10.635 2.609 7.083 1.00 92.19 173 ARG A C 1
ATOM 1391 O O . ARG A 1 173 ? 10.512 2.334 5.889 1.00 92.19 173 ARG A O 1
ATOM 1398 N N . PRO A 1 174 ? 9.578 2.879 7.870 1.00 93.31 174 PRO A N 1
ATOM 1399 C CA . PRO A 1 174 ? 8.228 2.963 7.334 1.00 93.31 174 PRO A CA 1
ATOM 1400 C C . PRO A 1 174 ? 8.123 4.043 6.252 1.00 93.31 174 PRO A C 1
ATOM 1402 O O . PRO A 1 174 ? 8.530 5.188 6.460 1.00 93.31 174 PRO A O 1
ATOM 1405 N N . LEU A 1 175 ? 7.553 3.674 5.107 1.00 95.62 175 LEU A N 1
ATOM 1406 C CA . LEU A 1 175 ? 7.277 4.562 3.980 1.00 95.62 175 LEU A CA 1
ATOM 1407 C C . LEU A 1 175 ? 5.772 4.684 3.761 1.00 95.62 175 LEU A C 1
ATOM 1409 O O . LEU A 1 175 ? 5.019 3.741 3.996 1.00 95.62 175 LEU A O 1
ATOM 1413 N N . THR A 1 176 ? 5.332 5.836 3.266 1.00 96.62 176 THR A N 1
ATOM 1414 C CA . THR A 1 176 ? 3.941 6.043 2.847 1.00 96.62 176 THR A CA 1
ATOM 1415 C C . THR A 1 176 ? 3.662 5.293 1.543 1.00 96.62 176 THR A C 1
ATOM 1417 O O . THR A 1 176 ? 4.287 5.555 0.511 1.00 96.62 176 THR A O 1
ATOM 1420 N N . ALA A 1 177 ? 2.682 4.393 1.564 1.00 97.44 177 ALA A N 1
ATOM 1421 C CA . ALA A 1 177 ? 2.241 3.652 0.393 1.00 97.44 177 ALA A CA 1
ATOM 1422 C C . ALA A 1 177 ? 0.723 3.699 0.234 1.00 97.44 177 ALA A C 1
ATOM 1424 O O . ALA A 1 177 ? -0.015 3.968 1.181 1.00 97.44 177 ALA A O 1
ATOM 1425 N N . THR A 1 178 ? 0.272 3.452 -0.989 1.00 97.62 178 THR A N 1
ATOM 1426 C CA . THR A 1 178 ? -1.136 3.270 -1.318 1.00 97.62 178 THR A CA 1
ATOM 1427 C C . THR A 1 178 ? -1.329 1.870 -1.878 1.00 97.62 178 THR A C 1
ATOM 1429 O O . THR A 1 178 ? -0.562 1.423 -2.732 1.00 97.62 178 THR A O 1
ATOM 1432 N N . THR A 1 179 ? -2.346 1.191 -1.361 1.00 97.81 179 THR A N 1
ATOM 1433 C CA . THR A 1 179 ? -2.680 -0.198 -1.653 1.00 97.81 179 THR A CA 1
ATOM 1434 C C . THR A 1 179 ? -4.104 -0.289 -2.183 1.00 97.81 179 THR A C 1
ATOM 1436 O O . THR A 1 179 ? -5.018 0.321 -1.626 1.00 97.81 179 THR A O 1
ATOM 1439 N N . PHE A 1 180 ? -4.298 -1.070 -3.239 1.00 97.12 180 PHE A N 1
ATOM 1440 C CA . PHE A 1 180 ? -5.594 -1.337 -3.867 1.00 97.12 180 PHE A CA 1
ATOM 1441 C C . PHE A 1 180 ? -5.631 -2.778 -4.387 1.00 97.12 180 PHE A C 1
ATOM 1443 O O . PHE A 1 180 ? -4.598 -3.440 -4.492 1.00 97.12 180 PHE A O 1
ATOM 1450 N N . ARG A 1 181 ? -6.828 -3.316 -4.638 1.00 95.50 181 ARG A N 1
ATOM 1451 C CA . ARG A 1 181 ? -6.985 -4.718 -5.070 1.00 95.50 181 ARG A CA 1
ATOM 1452 C C . ARG A 1 181 ? -6.370 -4.934 -6.455 1.00 95.50 181 ARG A C 1
ATOM 1454 O O . ARG A 1 181 ? -6.460 -4.061 -7.315 1.00 95.50 181 ARG A O 1
ATOM 1461 N N . VAL A 1 182 ? -5.801 -6.114 -6.695 1.00 94.62 182 VAL A N 1
ATOM 1462 C CA . VAL A 1 182 ? -5.424 -6.521 -8.059 1.00 94.62 182 VAL A CA 1
ATOM 1463 C C . VAL A 1 182 ? -6.674 -6.513 -8.946 1.00 94.62 182 VAL A C 1
ATOM 1465 O O . VAL A 1 182 ? -7.747 -6.933 -8.511 1.00 94.62 182 VAL A O 1
ATOM 1468 N N . GLY A 1 183 ? -6.540 -6.004 -10.172 1.00 91.31 183 GLY A N 1
ATOM 1469 C CA . GLY A 1 183 ? -7.661 -5.836 -11.102 1.00 91.31 183 GLY A CA 1
ATOM 1470 C C . GLY A 1 183 ? -8.567 -4.639 -10.788 1.00 91.31 183 GLY A C 1
ATOM 1471 O O . GLY A 1 183 ? -9.683 -4.571 -11.300 1.00 91.31 183 GLY A O 1
ATOM 1472 N N . TYR A 1 184 ? -8.129 -3.700 -9.941 1.00 94.19 184 TYR A N 1
ATOM 1473 C CA . TYR A 1 184 ? -8.883 -2.476 -9.680 1.00 94.19 184 TYR A CA 1
ATOM 1474 C C . TYR A 1 184 ? -9.108 -1.679 -10.973 1.00 94.19 184 TYR A C 1
ATOM 1476 O O . TYR A 1 184 ? -8.166 -1.317 -11.671 1.00 94.19 184 TYR A O 1
ATOM 1484 N N . SER A 1 185 ? -10.371 -1.385 -11.283 1.00 91.38 185 SER A N 1
ATOM 1485 C CA . SER A 1 185 ? -10.792 -0.830 -12.575 1.00 91.38 185 SER A CA 1
ATOM 1486 C C . SER A 1 185 ? -10.509 0.662 -12.761 1.00 91.38 185 SER A C 1
ATOM 1488 O O . SER A 1 185 ? -10.716 1.184 -13.853 1.00 91.38 185 SER A O 1
ATOM 1490 N N . HIS A 1 186 ? -10.076 1.367 -11.713 1.00 93.00 186 HIS A N 1
ATOM 1491 C CA . HIS A 1 186 ? -9.876 2.820 -11.732 1.00 93.00 186 HIS A CA 1
ATOM 1492 C C . HIS A 1 186 ? -8.399 3.213 -11.822 1.00 93.00 186 HIS A C 1
ATOM 1494 O O . HIS A 1 186 ? -7.977 4.207 -11.241 1.00 93.00 186 HIS A O 1
ATOM 1500 N N . ILE A 1 187 ? -7.593 2.443 -12.549 1.00 94.25 187 ILE A N 1
ATOM 1501 C CA . ILE A 1 187 ? -6.230 2.851 -12.896 1.00 94.25 187 ILE A CA 1
ATOM 1502 C C . ILE A 1 187 ? -6.325 3.691 -14.168 1.00 94.25 187 ILE A C 1
ATOM 1504 O O . ILE A 1 187 ? -6.571 3.182 -15.257 1.00 94.25 187 ILE A O 1
ATOM 1508 N N . GLU A 1 188 ? -6.199 5.006 -14.009 1.00 93.25 188 GLU A N 1
ATOM 1509 C CA . GLU A 1 188 ? -6.467 5.979 -15.071 1.00 93.25 188 GLU A CA 1
ATOM 1510 C C . GLU A 1 188 ? -5.264 6.130 -16.017 1.00 93.25 188 GLU A C 1
ATOM 1512 O O . GLU A 1 188 ? -5.433 6.459 -17.192 1.00 93.25 188 GLU A O 1
ATOM 1517 N N . GLN A 1 189 ? -4.044 5.924 -15.505 1.00 94.06 189 GLN A N 1
ATOM 1518 C CA . GLN A 1 189 ? -2.788 5.997 -16.262 1.00 94.06 189 GLN A CA 1
ATOM 1519 C C . GLN A 1 189 ? -1.762 5.020 -15.680 1.00 94.06 189 GLN A C 1
ATOM 1521 O O . GLN A 1 189 ? -1.719 4.836 -14.463 1.00 94.06 189 GLN A O 1
ATOM 1526 N N . ALA A 1 190 ? -0.918 4.447 -16.539 1.00 95.81 190 ALA A N 1
ATOM 1527 C CA . ALA A 1 190 ? 0.238 3.650 -16.147 1.00 95.81 190 ALA A CA 1
ATOM 1528 C C . ALA A 1 190 ? 1.395 3.862 -17.138 1.00 95.81 190 ALA A C 1
ATOM 1530 O O . ALA A 1 190 ? 1.168 3.911 -18.346 1.00 95.81 190 ALA A O 1
ATOM 1531 N N . SER A 1 191 ? 2.625 4.018 -16.643 1.00 96.31 191 SER A N 1
ATOM 1532 C CA . SER A 1 191 ? 3.805 4.232 -17.496 1.00 96.31 191 SER A CA 1
ATOM 1533 C C . SER A 1 191 ? 5.107 3.840 -16.805 1.00 96.31 191 SER A C 1
ATOM 1535 O O . SER A 1 191 ? 5.240 4.024 -15.595 1.00 96.31 191 SER A O 1
ATOM 1537 N N . ALA A 1 192 ? 6.091 3.375 -17.571 1.00 96.81 192 ALA A N 1
ATOM 1538 C CA . ALA A 1 192 ? 7.450 3.166 -17.086 1.00 96.81 192 ALA A CA 1
ATOM 1539 C C . ALA A 1 192 ? 8.266 4.469 -17.204 1.00 96.81 192 ALA A C 1
ATOM 1541 O O . ALA A 1 192 ? 8.550 4.937 -18.305 1.00 96.81 192 ALA A O 1
ATOM 1542 N N . ARG A 1 193 ? 8.650 5.078 -16.070 1.00 92.94 193 ARG A N 1
ATOM 1543 C CA . ARG A 1 193 ? 9.187 6.458 -16.023 1.00 92.94 193 ARG A CA 1
ATOM 1544 C C . ARG A 1 193 ? 10.477 6.656 -16.827 1.00 92.94 193 ARG A C 1
ATOM 1546 O O . ARG A 1 193 ? 10.674 7.712 -17.417 1.00 92.94 193 ARG A O 1
ATOM 1553 N N . PHE A 1 194 ? 11.369 5.670 -16.798 1.00 90.44 194 PHE A N 1
ATOM 1554 C CA . PHE A 1 194 ? 12.718 5.764 -17.376 1.00 90.44 194 PHE A CA 1
ATOM 1555 C C . PHE A 1 194 ? 12.971 4.755 -18.500 1.00 90.44 194 PHE A C 1
ATOM 1557 O O . PHE A 1 194 ? 14.082 4.681 -19.012 1.00 90.44 194 PHE A O 1
ATOM 1564 N N . HIS A 1 195 ? 11.945 3.992 -18.872 1.00 91.88 195 HIS A N 1
ATOM 1565 C CA . HIS A 1 195 ? 12.018 2.913 -19.854 1.00 91.88 195 HIS A CA 1
ATOM 1566 C C . HIS A 1 195 ? 10.800 3.013 -20.781 1.00 91.88 195 HIS A C 1
ATOM 1568 O O . HIS A 1 195 ? 9.851 2.243 -20.632 1.00 91.88 195 HIS A O 1
ATOM 1574 N N . PRO A 1 196 ? 10.752 4.025 -21.669 1.00 89.12 196 PRO A N 1
ATOM 1575 C CA . PRO A 1 196 ? 9.586 4.282 -22.519 1.00 89.12 196 PRO A CA 1
ATOM 1576 C C . PRO A 1 196 ? 9.317 3.164 -23.539 1.00 89.12 196 PRO A C 1
ATOM 1578 O O . PRO A 1 196 ? 8.245 3.117 -24.131 1.00 89.12 196 PRO A O 1
ATOM 1581 N N . ASP A 1 197 ? 10.295 2.289 -23.751 1.00 92.50 197 ASP A N 1
ATOM 1582 C CA . ASP A 1 197 ? 10.228 1.073 -24.554 1.00 92.50 197 ASP A CA 1
ATOM 1583 C C . ASP A 1 197 ? 9.459 -0.070 -23.870 1.00 92.50 197 ASP A C 1
ATOM 1585 O O . ASP A 1 197 ? 9.017 -0.994 -24.552 1.00 92.50 197 ASP A O 1
ATOM 1589 N N . ILE A 1 198 ? 9.258 -0.004 -22.549 1.00 95.81 198 ILE A N 1
ATOM 1590 C CA . ILE A 1 198 ? 8.450 -0.979 -21.815 1.00 95.81 198 ILE A CA 1
ATOM 1591 C C . ILE A 1 198 ? 6.970 -0.613 -21.936 1.00 95.81 198 ILE A C 1
ATOM 1593 O O . ILE A 1 198 ? 6.510 0.414 -21.427 1.00 95.81 198 ILE A O 1
ATOM 1597 N N . GLU A 1 199 ? 6.196 -1.505 -22.546 1.00 96.00 199 GLU A N 1
ATOM 1598 C CA . GLU A 1 199 ? 4.742 -1.411 -22.599 1.00 96.00 199 GLU A CA 1
ATOM 1599 C C . GLU A 1 199 ? 4.140 -1.746 -21.224 1.00 96.00 199 GLU A C 1
ATOM 1601 O O . GLU A 1 199 ? 4.316 -2.848 -20.699 1.00 96.00 199 GLU A O 1
ATOM 1606 N N . VAL A 1 200 ? 3.387 -0.812 -20.637 1.00 95.94 200 VAL A N 1
ATOM 1607 C CA . VAL A 1 200 ? 2.643 -1.053 -19.393 1.00 95.94 200 VAL A CA 1
ATOM 1608 C C . VAL A 1 200 ? 1.171 -1.281 -19.713 1.00 95.94 200 VAL A C 1
ATOM 1610 O O . VAL A 1 200 ? 0.520 -0.420 -20.302 1.00 95.94 200 VAL A O 1
ATOM 1613 N N . VAL A 1 201 ? 0.645 -2.439 -19.314 1.00 94.69 201 VAL A N 1
ATOM 1614 C CA . VAL A 1 201 ? -0.714 -2.882 -19.657 1.00 94.69 201 VAL A CA 1
ATOM 1615 C C . VAL A 1 201 ? -1.614 -2.894 -18.432 1.00 94.69 201 VAL A C 1
ATOM 1617 O O . VAL A 1 201 ? -1.238 -3.434 -17.395 1.00 94.69 201 VAL A O 1
ATOM 1620 N N . LEU A 1 202 ? -2.799 -2.299 -18.579 1.00 88.50 202 LEU A N 1
ATOM 1621 C CA . LEU A 1 202 ? -3.862 -2.243 -17.570 1.00 88.50 202 LEU A CA 1
ATOM 1622 C C . LEU A 1 202 ? -4.676 -3.546 -17.520 1.00 88.50 202 LEU A C 1
ATOM 1624 O O . LEU A 1 202 ? -5.000 -4.067 -18.610 1.00 88.50 202 LEU A O 1
#

Organism: NCBI:txid242163

Secondary structure (DSSP, 8-state):
-------EEEEEEEEEE-TT---SEEETTT----BSS--TTEEEEEESTTHHHHHHHHHHHHHHHT-EEEEEEEEEE-SSPP--S-B-GGGGGG-SEEETTSB-HHHHHHHHHHHHHHHHHHH-GGGGGGS-TT-HHHHHHH-GGGHHHHTTSGGGTT--EEEEEEEETTEEEEEEEEEEETT-TTEEEEEETT-TTSEEE-

Radius of gyration: 17.42 Å; chains: 1; bounding box: 43×35×49 Å

Sequence (202 aa):
MIKTKRPGIDVTVVLFYKPGNVPARISVQEITLPLSRSIRGYTTGLSGHQRLDGMMYARQFADAKRLEMIVIDLLVGFTQPIYPKVLPPELVAEHDVLNLFRVSKSLIAEIAAHWKKWVKEDEGESAENQYDWSRPTDFVARRPDLLPRLLKLKQFSHINVVTHPVITAYSDRPLTATTFRVGYSHIEQASARFHPDIEVVL